Protein AF-A0A9E4LLK9-F1 (afdb_monomer_lite)

pLDDT: mean 96.06, std 2.8, range [82.94, 98.75]

Sequence (216 aa):
LVDSHYYAPGWRADLNTMNQILADGVTQVYSSLLYEGPTIFSVFNGVYLNAHDYDTNPETKTRIDAHLEAEQQDAAWPHTLPDRKGGEWAGSCEVFGADQQHRGSVDVRIRHDPIDLVRATQQWELSGAIDRSFNYVRTRSNGNRHTYDGPDLWGNAIAYGRALYTTQHHAREAFKVKGREFIIDRDYTLAAVWKLYTGDGMTDVVFGALTWSPDT

Foldseek 3Di:
DDFDFDQDPVVRWTKTWDWDQAPVNFKIWIKIFTDDVPDTDDMDTDIGTDDDQCVPDPVNVVVRVVVVVQCVVQQQAWQADDQPFWWKWWDKWWKAWPVRHTQGIWTWIWTWAHPGNFKIKIWIATDDSDGDIFIFIWGDPPNFKIFTHDDFWGFIWGIDRQKIWDWIQGPPFQKIKTWIWGQHDPQRWIWIWIFIDHNNDGTMIITHIIGIDTDD

Structure (mmCIF, N/CA/C/O backbone):
data_AF-A0A9E4LLK9-F1
#
_entry.id   AF-A0A9E4LLK9-F1
#
loop_
_atom_site.group_PDB
_atom_site.id
_atom_site.type_symbol
_atom_site.label_atom_id
_atom_site.label_alt_id
_atom_site.label_comp_id
_atom_site.label_asym_id
_atom_site.label_entity_id
_atom_site.label_seq_id
_atom_site.pdbx_PDB_ins_code
_atom_site.Cartn_x
_atom_site.Cartn_y
_atom_site.Cartn_z
_atom_site.occupancy
_atom_site.B_iso_or_equiv
_atom_site.auth_seq_id
_atom_site.auth_comp_id
_atom_site.auth_asym_id
_atom_site.auth_atom_id
_atom_site.pdbx_PDB_model_num
ATOM 1 N N . LEU A 1 1 ? -11.094 -7.833 -1.327 1.00 93.25 1 LEU A N 1
ATOM 2 C CA . LEU A 1 1 ? -10.746 -6.518 -1.912 1.00 93.25 1 LEU A CA 1
ATOM 3 C C . LEU A 1 1 ? -11.787 -6.155 -2.962 1.00 93.25 1 LEU A C 1
ATOM 5 O O . LEU A 1 1 ? -12.153 -7.018 -3.747 1.00 93.25 1 LEU A O 1
ATOM 9 N N . VAL A 1 2 ? -12.242 -4.906 -2.984 1.00 94.88 2 VAL A N 1
ATOM 10 C CA . VAL A 1 2 ? -13.017 -4.320 -4.084 1.00 94.88 2 VAL A CA 1
ATOM 11 C C . VAL A 1 2 ? -12.224 -3.134 -4.614 1.00 94.88 2 VAL A C 1
ATOM 13 O O . VAL A 1 2 ? -11.829 -2.274 -3.835 1.00 94.88 2 VAL A O 1
ATOM 16 N N . ASP A 1 3 ? -11.980 -3.097 -5.917 1.00 94.69 3 ASP A N 1
ATOM 17 C CA . ASP A 1 3 ? -11.281 -2.010 -6.601 1.00 94.69 3 ASP A CA 1
ATOM 18 C C . ASP A 1 3 ? -12.086 -1.635 -7.847 1.00 94.69 3 ASP A C 1
ATOM 20 O O . ASP A 1 3 ? -12.101 -2.358 -8.846 1.00 94.69 3 ASP A O 1
ATOM 24 N N . SER A 1 4 ? -12.842 -0.548 -7.728 1.00 93.75 4 SER A N 1
ATOM 25 C CA . SER A 1 4 ? -13.898 -0.175 -8.660 1.00 93.75 4 SER A CA 1
ATOM 26 C C . SER A 1 4 ? -13.557 1.122 -9.372 1.00 93.75 4 SER A C 1
ATOM 28 O O . SER A 1 4 ? -13.410 2.170 -8.743 1.00 93.75 4 SER A O 1
ATOM 30 N N . HIS A 1 5 ? -13.547 1.058 -10.700 1.00 93.81 5 HIS A N 1
ATOM 31 C CA . HIS A 1 5 ? -13.420 2.212 -11.581 1.00 93.81 5 HIS A CA 1
ATOM 32 C C . HIS A 1 5 ? -14.778 2.515 -12.218 1.00 93.81 5 HIS A C 1
ATOM 34 O O . HIS A 1 5 ? -15.284 1.707 -12.998 1.00 93.81 5 HIS A O 1
ATOM 40 N N . TYR A 1 6 ? -15.397 3.641 -11.867 1.00 94.69 6 TYR A N 1
ATOM 41 C CA . TYR A 1 6 ? -16.740 3.981 -12.341 1.00 94.69 6 TYR A CA 1
ATOM 42 C C . TYR A 1 6 ? -16.992 5.488 -12.329 1.00 94.69 6 TYR A C 1
ATOM 44 O O . TYR A 1 6 ? -16.416 6.223 -11.533 1.00 94.69 6 TYR A O 1
ATOM 52 N N . TYR A 1 7 ? -17.908 5.941 -13.180 1.00 95.25 7 TYR A N 1
ATOM 53 C CA . TYR A 1 7 ? -18.425 7.303 -13.119 1.00 95.25 7 TYR A CA 1
ATOM 54 C C . TYR A 1 7 ? -19.463 7.415 -11.999 1.00 95.25 7 TYR A C 1
ATOM 56 O O . TYR A 1 7 ? -20.430 6.650 -11.981 1.00 95.25 7 TYR A O 1
ATOM 64 N N . ALA A 1 8 ? -19.297 8.369 -11.081 1.00 91.50 8 ALA A N 1
ATOM 65 C CA . ALA A 1 8 ? -20.264 8.624 -10.015 1.00 91.50 8 ALA A CA 1
ATOM 66 C C . ALA A 1 8 ? -21.157 9.827 -10.367 1.00 91.50 8 ALA A C 1
ATOM 68 O O . ALA A 1 8 ? -20.699 10.969 -10.266 1.00 91.50 8 ALA A O 1
ATOM 69 N N . PRO A 1 9 ? -22.451 9.631 -10.698 1.00 91.88 9 PRO A N 1
ATOM 70 C CA . PRO A 1 9 ? -23.319 10.723 -11.147 1.00 91.88 9 PRO A CA 1
ATOM 71 C C . PRO A 1 9 ? -23.514 11.832 -10.107 1.00 91.88 9 PRO A C 1
ATOM 73 O O . PRO A 1 9 ? -23.605 13.000 -10.470 1.00 91.88 9 PRO A O 1
ATOM 76 N N . GLY A 1 10 ? -23.537 11.483 -8.816 1.00 90.50 10 GLY A N 1
ATOM 77 C CA . GLY A 1 10 ? -23.686 12.460 -7.731 1.00 90.50 10 GLY A CA 1
ATOM 78 C C . GLY A 1 10 ? -22.496 13.416 -7.602 1.00 90.50 10 GLY A C 1
ATOM 79 O O . GLY A 1 10 ? -22.680 14.583 -7.268 1.00 90.50 10 GLY A O 1
ATOM 80 N N . TRP A 1 11 ? -21.291 12.941 -7.926 1.00 89.19 11 TRP A N 1
ATOM 81 C CA . TRP A 1 11 ? -20.057 13.735 -7.902 1.00 89.19 11 TRP A CA 1
ATOM 82 C C . TRP A 1 11 ? -19.686 14.295 -9.276 1.00 89.19 11 TRP A C 1
ATOM 84 O O . TRP A 1 11 ? -18.875 15.211 -9.361 1.00 89.19 11 TRP A O 1
ATOM 94 N N . ARG A 1 12 ? -20.301 13.764 -10.342 1.00 92.75 12 ARG A N 1
ATOM 95 C CA . ARG A 1 12 ? -20.001 14.056 -11.750 1.00 92.75 12 ARG A CA 1
ATOM 96 C C . ARG A 1 12 ? -18.519 13.873 -12.090 1.00 92.75 12 ARG A C 1
ATOM 98 O O . ARG A 1 12 ? -17.952 14.672 -12.825 1.00 92.75 12 ARG A O 1
ATOM 105 N N . ALA A 1 13 ? -17.918 12.815 -11.556 1.00 95.19 13 ALA A N 1
ATOM 106 C CA . ALA A 1 13 ? -16.493 12.531 -11.658 1.00 95.19 13 ALA A CA 1
ATOM 107 C C . ALA A 1 13 ? -16.240 11.045 -11.921 1.00 95.19 13 ALA A C 1
ATOM 109 O O . ALA A 1 13 ? -17.066 10.200 -11.559 1.00 95.19 13 ALA A O 1
ATOM 110 N N . ASP A 1 14 ? -15.079 10.740 -12.496 1.00 96.38 14 ASP A N 1
ATOM 111 C CA . ASP A 1 14 ? -14.561 9.376 -12.548 1.00 96.38 14 ASP A CA 1
ATOM 112 C C . ASP A 1 14 ? -13.954 9.023 -11.192 1.00 96.38 14 ASP A C 1
ATOM 114 O O . ASP A 1 14 ? -13.141 9.770 -10.647 1.00 96.38 14 ASP A O 1
ATOM 118 N N . LEU A 1 15 ? -14.366 7.895 -10.624 1.00 95.25 15 LEU A N 1
ATOM 119 C CA . LEU A 1 15 ? -13.887 7.413 -9.339 1.00 95.25 15 LEU A CA 1
ATOM 120 C C . LEU A 1 15 ? -13.038 6.168 -9.527 1.00 95.25 15 LEU A C 1
ATOM 122 O O . LEU A 1 15 ? -13.395 5.251 -10.266 1.00 95.25 15 LEU A O 1
ATOM 126 N N . ASN A 1 16 ? -11.949 6.123 -8.773 1.00 95.88 16 ASN A N 1
ATOM 127 C CA . ASN A 1 16 ? -11.300 4.884 -8.385 1.00 95.88 16 ASN A CA 1
ATOM 128 C C . ASN A 1 16 ? -11.549 4.679 -6.888 1.00 95.88 16 ASN A C 1
ATOM 130 O O . ASN A 1 16 ? -10.948 5.376 -6.068 1.00 95.88 16 ASN A O 1
ATOM 134 N N . THR A 1 17 ? -12.454 3.764 -6.543 1.00 95.88 17 THR A N 1
ATOM 135 C CA . THR A 1 17 ? -12.779 3.419 -5.158 1.00 95.88 17 THR A CA 1
ATOM 136 C C . THR A 1 17 ? -12.205 2.057 -4.803 1.00 95.88 17 THR A C 1
ATOM 138 O O . THR A 1 17 ? -12.586 1.044 -5.385 1.00 95.88 17 THR A O 1
ATOM 141 N N . MET A 1 18 ? -11.354 2.026 -3.783 1.00 97.00 18 MET A N 1
ATOM 142 C CA . MET A 1 18 ? -10.729 0.819 -3.268 1.00 97.00 18 MET A CA 1
ATOM 143 C C . MET A 1 18 ? -11.180 0.553 -1.834 1.00 97.00 18 MET A C 1
ATOM 145 O O . MET A 1 18 ? -10.953 1.367 -0.938 1.00 97.00 18 MET A O 1
ATOM 149 N N . ASN A 1 19 ? -11.786 -0.608 -1.610 1.00 96.62 19 ASN A N 1
ATOM 150 C CA . ASN A 1 19 ? -12.220 -1.087 -0.308 1.00 96.62 19 ASN A CA 1
ATOM 151 C C . ASN A 1 19 ? -11.537 -2.424 0.022 1.00 96.62 19 ASN A C 1
ATOM 153 O O . ASN A 1 19 ? -11.747 -3.441 -0.646 1.00 96.62 19 ASN A O 1
ATOM 157 N N . GLN A 1 20 ? -10.709 -2.424 1.061 1.00 97.06 20 GLN A N 1
ATOM 158 C CA . GLN A 1 20 ? -9.964 -3.589 1.518 1.00 97.06 20 GLN A CA 1
ATOM 159 C C . GLN A 1 20 ? -10.399 -3.956 2.936 1.00 97.06 20 GLN A C 1
ATOM 161 O O . GLN A 1 20 ? -10.065 -3.247 3.878 1.00 97.06 20 GLN A O 1
ATOM 166 N N . ILE A 1 21 ? -11.107 -5.074 3.086 1.00 95.94 21 ILE A N 1
ATOM 167 C CA . ILE A 1 21 ? -11.343 -5.701 4.391 1.00 95.94 21 ILE A CA 1
ATOM 168 C C . ILE A 1 21 ? -10.100 -6.531 4.725 1.00 95.94 21 ILE A C 1
ATOM 170 O O . ILE A 1 21 ? -9.642 -7.301 3.876 1.00 95.94 21 ILE A O 1
ATOM 174 N N . LEU A 1 22 ? -9.527 -6.321 5.909 1.00 95.31 22 LEU A N 1
ATOM 175 C CA . LEU A 1 22 ? -8.348 -7.047 6.377 1.00 95.31 22 LEU A CA 1
ATOM 176 C C . LEU A 1 22 ? -8.728 -8.448 6.878 1.00 95.31 22 LEU A C 1
ATOM 178 O O . LEU A 1 22 ? -9.902 -8.787 7.015 1.00 95.31 22 LEU A O 1
ATOM 182 N N . ALA A 1 23 ? -7.720 -9.285 7.132 1.00 92.69 23 ALA A N 1
ATOM 183 C CA . ALA A 1 23 ? -7.918 -10.683 7.520 1.00 92.69 23 ALA A CA 1
ATOM 184 C C . ALA A 1 23 ? -8.652 -10.859 8.865 1.00 92.69 23 ALA A C 1
ATOM 186 O O . ALA A 1 23 ? -9.222 -11.918 9.112 1.00 92.69 23 ALA A O 1
ATOM 187 N N . ASP A 1 24 ? -8.680 -9.824 9.710 1.00 91.94 24 ASP A N 1
ATOM 188 C CA . ASP A 1 24 ? -9.469 -9.806 10.946 1.00 91.94 24 ASP A CA 1
ATOM 189 C C . ASP A 1 24 ? -10.992 -9.781 10.695 1.00 91.94 24 ASP A C 1
ATOM 191 O O . ASP A 1 24 ? -11.771 -9.980 11.624 1.00 91.94 24 ASP A O 1
ATOM 195 N N . GLY A 1 25 ? -11.425 -9.537 9.451 1.00 91.50 25 GLY A N 1
ATOM 196 C CA . GLY A 1 25 ? -12.828 -9.448 9.051 1.00 91.50 25 GLY A CA 1
ATOM 197 C C . GLY A 1 25 ? -13.563 -8.211 9.577 1.00 91.50 25 GLY A C 1
ATOM 198 O O . GLY A 1 25 ? -14.761 -8.069 9.330 1.00 91.50 25 GLY A O 1
ATOM 199 N N . VAL A 1 26 ? -12.868 -7.316 10.283 1.00 93.12 26 VAL A N 1
ATOM 200 C CA . VAL A 1 26 ? -13.449 -6.157 10.976 1.00 93.12 26 VAL A CA 1
ATOM 201 C C . VAL A 1 26 ? -12.872 -4.863 10.422 1.00 93.12 26 VAL A C 1
ATOM 203 O O . VAL A 1 26 ? -13.626 -3.937 10.124 1.00 93.12 26 VAL A O 1
ATOM 206 N N . THR A 1 27 ? -11.556 -4.783 10.255 1.00 95.75 27 THR A N 1
ATOM 207 C CA . THR A 1 27 ? -10.890 -3.565 9.805 1.00 95.75 27 THR A CA 1
ATOM 208 C C . THR A 1 27 ? -11.038 -3.404 8.300 1.00 95.75 27 THR A C 1
ATOM 210 O O . THR A 1 27 ? -10.758 -4.309 7.513 1.00 95.75 27 THR A O 1
ATOM 213 N N . GLN A 1 28 ? -11.458 -2.215 7.882 1.00 96.56 28 GLN A N 1
ATOM 214 C CA . GLN A 1 28 ? -11.691 -1.861 6.494 1.00 96.56 28 GLN A CA 1
ATOM 215 C C . GLN A 1 28 ? -10.885 -0.616 6.111 1.00 96.56 28 GLN A C 1
ATOM 217 O O . GLN A 1 28 ? -11.094 0.469 6.647 1.00 96.56 28 GLN A O 1
ATOM 222 N N . VAL A 1 29 ? -10.018 -0.746 5.109 1.00 97.44 29 VAL A N 1
ATOM 223 C CA . VAL A 1 29 ? -9.220 0.354 4.557 1.00 97.44 29 VAL A CA 1
ATOM 224 C C . VAL A 1 29 ? -9.825 0.827 3.244 1.00 97.44 29 VAL A C 1
ATOM 226 O O . VAL A 1 29 ? -9.786 0.137 2.216 1.00 97.44 29 VAL A O 1
ATOM 229 N N . TYR A 1 30 ? -10.357 2.041 3.272 1.00 97.06 30 TYR A N 1
ATOM 230 C CA . TYR A 1 30 ? -11.085 2.643 2.169 1.00 97.06 30 TYR A CA 1
ATOM 231 C C . TYR A 1 30 ? -10.309 3.797 1.549 1.00 97.06 30 TYR A C 1
ATOM 233 O O . TYR A 1 30 ? -9.714 4.628 2.241 1.00 97.06 30 TYR A O 1
ATOM 241 N N . SER A 1 31 ? -10.392 3.880 0.227 1.00 97.12 31 SER A N 1
ATOM 242 C CA . SER A 1 31 ? -9.945 5.030 -0.531 1.00 97.12 31 SER A CA 1
ATOM 243 C C . SER A 1 31 ? -10.861 5.323 -1.705 1.00 97.12 31 SER A C 1
ATOM 245 O O . SER A 1 31 ? -11.376 4.403 -2.330 1.00 97.12 31 SER A O 1
ATOM 247 N N . SER A 1 32 ? -11.004 6.593 -2.061 1.00 96.31 32 SER A N 1
ATOM 248 C CA . SER A 1 32 ? -11.657 7.017 -3.293 1.00 96.31 32 SER A CA 1
ATOM 249 C C . SER A 1 32 ? -10.929 8.212 -3.889 1.00 96.31 32 SER A C 1
ATOM 251 O O . SER A 1 32 ? -10.790 9.239 -3.228 1.00 96.31 32 SER A O 1
ATOM 253 N N . LEU A 1 33 ? -10.450 8.071 -5.121 1.00 97.19 33 LEU A N 1
ATOM 254 C CA . LEU A 1 33 ? -9.790 9.124 -5.889 1.00 97.19 33 LEU A CA 1
ATOM 255 C C . LEU A 1 33 ? -10.766 9.596 -6.954 1.00 97.19 33 LEU A C 1
ATOM 257 O O . LEU A 1 33 ? -11.284 8.776 -7.712 1.00 97.19 33 LEU A O 1
ATOM 261 N N . LEU A 1 34 ? -11.009 10.901 -6.992 1.00 97.38 34 LEU A N 1
ATOM 262 C CA . LEU A 1 34 ? -11.947 11.529 -7.910 1.00 97.38 34 LEU A CA 1
ATOM 263 C C . LEU A 1 34 ? -11.170 12.288 -8.979 1.00 97.38 34 LEU A C 1
ATOM 265 O O . LEU A 1 34 ? -10.336 13.146 -8.667 1.00 97.38 34 LEU A O 1
ATOM 269 N N . TYR A 1 35 ? -11.479 11.974 -10.230 1.00 96.81 35 TYR A N 1
ATOM 270 C CA . TYR A 1 35 ? -10.810 12.488 -11.410 1.00 96.81 35 TYR A CA 1
ATOM 271 C C . TYR A 1 35 ? -11.760 13.314 -12.277 1.00 96.81 35 TYR A C 1
ATOM 273 O O . TYR A 1 35 ? -12.934 12.980 -12.452 1.00 96.81 35 TYR A O 1
ATOM 281 N N . GLU A 1 36 ? -11.205 14.371 -12.862 1.00 93.31 36 GLU A N 1
ATOM 282 C CA . GLU A 1 36 ? -11.761 15.088 -14.004 1.00 93.31 36 GLU A CA 1
ATOM 283 C C . GLU A 1 36 ? -10.739 14.988 -15.147 1.00 93.31 36 GLU A C 1
ATOM 285 O O . GLU A 1 36 ? -9.683 15.631 -15.139 1.00 93.31 36 GLU A O 1
ATOM 290 N N . GLY A 1 37 ? -11.001 14.083 -16.097 1.00 89.94 37 GLY A N 1
ATOM 291 C CA . GLY A 1 37 ? -9.999 13.672 -17.080 1.00 89.94 37 GLY A CA 1
ATOM 292 C C . GLY A 1 37 ? -8.771 13.043 -16.395 1.00 89.94 37 GLY A C 1
ATOM 293 O O . GLY A 1 37 ? -8.931 12.162 -15.554 1.00 89.94 37 GLY A O 1
ATOM 294 N N . PRO A 1 38 ? -7.532 13.458 -16.719 1.00 91.50 38 PRO A N 1
ATOM 295 C CA . PRO A 1 38 ? -6.326 12.914 -16.086 1.00 91.50 38 PRO A CA 1
ATOM 296 C C . PRO A 1 38 ? -6.025 13.516 -14.700 1.00 91.50 38 PRO A C 1
ATOM 298 O O . PRO A 1 38 ? -5.074 13.088 -14.044 1.00 91.50 38 PRO A O 1
ATOM 301 N N . THR A 1 39 ? -6.780 14.526 -14.262 1.00 94.31 39 THR A N 1
ATOM 302 C CA . THR A 1 39 ? -6.482 15.291 -13.048 1.00 94.31 39 THR A CA 1
ATOM 303 C C . THR A 1 39 ? -7.272 14.754 -11.865 1.00 94.31 39 THR A C 1
ATOM 305 O O . THR A 1 39 ? -8.498 14.746 -11.889 1.00 94.31 39 THR A O 1
ATOM 308 N N . ILE A 1 40 ? -6.573 14.377 -10.794 1.00 95.31 40 ILE A N 1
ATOM 309 C CA . ILE A 1 40 ? -7.198 14.133 -9.488 1.00 95.31 40 ILE A CA 1
ATOM 310 C C . ILE A 1 40 ? -7.571 15.483 -8.876 1.00 95.31 40 ILE A C 1
ATOM 312 O O . ILE A 1 40 ? -6.691 16.326 -8.697 1.00 95.31 40 ILE A O 1
ATOM 316 N N . PHE A 1 41 ? -8.837 15.672 -8.505 1.00 94.69 41 PHE A N 1
ATOM 317 C CA . PHE A 1 41 ? -9.286 16.894 -7.823 1.00 94.69 41 PHE A CA 1
ATOM 318 C C . PHE A 1 41 ? -9.708 16.665 -6.367 1.00 94.69 41 PHE A C 1
ATOM 320 O O . PHE A 1 41 ? -9.767 17.619 -5.592 1.00 94.69 41 PHE A O 1
ATOM 327 N N . SER A 1 42 ? -9.996 15.423 -5.966 1.00 95.56 42 SER A N 1
ATOM 328 C CA . SER A 1 42 ? -10.346 15.096 -4.582 1.00 95.56 42 SER A CA 1
ATOM 329 C C . SER A 1 42 ? -9.966 13.662 -4.228 1.00 95.56 42 SER A C 1
ATOM 331 O O . SER A 1 42 ? -9.932 12.786 -5.094 1.00 95.56 42 SER A O 1
ATOM 333 N N . VAL A 1 43 ? -9.666 13.427 -2.949 1.00 95.56 43 VAL A N 1
ATOM 334 C CA . VAL A 1 43 ? -9.330 12.107 -2.413 1.00 95.56 43 VAL A CA 1
ATOM 335 C C . VAL A 1 43 ? -9.972 11.930 -1.040 1.00 95.56 43 VAL A C 1
ATOM 337 O O . VAL A 1 43 ? -9.836 12.789 -0.172 1.00 95.56 43 VAL A O 1
ATOM 340 N N . PHE A 1 44 ? -10.617 10.785 -0.835 1.00 93.81 44 PHE A N 1
ATOM 341 C CA . PHE A 1 44 ? -11.134 10.334 0.455 1.00 93.81 44 PHE A CA 1
ATOM 342 C C . PHE A 1 44 ? -10.368 9.094 0.882 1.00 93.81 44 PHE A C 1
ATOM 344 O O . PHE A 1 44 ? -10.254 8.158 0.101 1.00 93.81 44 PHE A O 1
ATOM 351 N N . ASN A 1 45 ? -9.864 9.068 2.109 1.00 95.50 45 ASN A N 1
ATOM 352 C CA . ASN A 1 45 ? -9.146 7.932 2.676 1.00 95.50 45 ASN A CA 1
ATOM 353 C C . ASN A 1 45 ? -9.622 7.723 4.111 1.00 95.50 45 ASN A C 1
ATOM 355 O O . ASN A 1 45 ? -9.843 8.706 4.816 1.00 95.50 45 ASN A O 1
ATOM 359 N N . GLY A 1 46 ? -9.759 6.474 4.549 1.00 95.12 46 GLY A N 1
ATOM 360 C CA . GLY A 1 46 ? -10.176 6.193 5.919 1.00 95.12 46 GLY A CA 1
ATOM 361 C C . GLY A 1 46 ? -9.982 4.743 6.333 1.00 95.12 46 GLY A C 1
ATOM 362 O O . GLY A 1 46 ? -9.967 3.840 5.491 1.00 95.12 46 GLY A O 1
ATOM 363 N N . VAL A 1 47 ? -9.852 4.551 7.644 1.00 96.19 47 VAL A N 1
ATOM 364 C CA . VAL A 1 47 ? -9.854 3.247 8.306 1.00 96.19 47 VAL A CA 1
ATOM 365 C C . VAL A 1 47 ? -11.158 3.132 9.088 1.00 96.19 47 VAL A C 1
ATOM 367 O O . VAL A 1 47 ? -11.467 3.960 9.943 1.00 96.19 47 VAL A O 1
ATOM 370 N N . TYR A 1 48 ? -11.945 2.116 8.764 1.00 95.12 48 TYR A N 1
ATOM 371 C CA . TYR A 1 48 ? -13.264 1.873 9.335 1.00 95.12 48 TYR A CA 1
ATOM 372 C C . TYR A 1 48 ? -13.268 0.533 10.062 1.00 95.12 48 TYR A C 1
ATOM 374 O O . TYR A 1 48 ? -12.556 -0.388 9.667 1.00 95.12 48 TYR A O 1
ATOM 382 N N . LEU A 1 49 ? -14.113 0.409 11.082 1.00 95.25 49 LEU A N 1
ATOM 383 C CA . LEU A 1 49 ? -14.425 -0.872 11.707 1.00 95.25 49 LEU A CA 1
ATOM 384 C C . LEU A 1 49 ? -15.833 -1.287 11.287 1.00 95.25 49 LEU A C 1
ATOM 386 O O . LEU A 1 49 ? -16.791 -0.541 11.491 1.00 95.25 49 LEU A O 1
ATOM 390 N N . ASN A 1 50 ? -15.958 -2.465 10.686 1.00 91.56 50 ASN A N 1
ATOM 391 C CA . ASN A 1 50 ? -17.246 -3.028 10.321 1.00 91.56 50 ASN A CA 1
ATOM 392 C C . ASN A 1 50 ? -17.929 -3.620 11.561 1.00 91.56 50 ASN A C 1
ATOM 394 O O . ASN A 1 50 ? -17.382 -4.502 12.223 1.00 91.56 50 ASN A O 1
ATOM 398 N N . ALA A 1 51 ? -19.132 -3.141 11.868 1.00 91.75 51 ALA A N 1
ATOM 399 C CA . ALA A 1 51 ? -19.964 -3.664 12.940 1.00 91.75 51 ALA A CA 1
ATOM 400 C C . ALA A 1 51 ? -21.448 -3.461 12.631 1.00 91.75 51 ALA A C 1
ATOM 402 O O . ALA A 1 51 ? -21.840 -2.491 11.979 1.00 91.75 51 ALA A O 1
ATOM 403 N N . HIS A 1 52 ? -22.279 -4.366 13.145 1.00 93.75 52 HIS A N 1
ATOM 404 C CA . HIS A 1 52 ? -23.729 -4.363 12.922 1.00 93.75 52 HIS A CA 1
ATOM 405 C C . HIS A 1 52 ? -24.541 -4.321 14.227 1.00 93.75 52 HIS A C 1
ATOM 407 O O . HIS A 1 52 ? -25.766 -4.325 14.183 1.00 93.75 52 HIS A O 1
ATOM 413 N N . ASP A 1 53 ? -23.869 -4.272 15.379 1.00 95.50 53 ASP A N 1
ATOM 414 C CA . ASP A 1 53 ? -24.458 -4.365 16.718 1.00 95.50 53 ASP A CA 1
ATOM 415 C C . ASP A 1 53 ? -24.050 -3.204 17.648 1.00 95.50 53 ASP A C 1
ATOM 417 O O . ASP A 1 53 ? -24.218 -3.312 18.862 1.00 95.50 53 ASP A O 1
ATOM 421 N N . TYR A 1 54 ? -23.552 -2.085 17.099 1.00 94.69 54 TYR A N 1
ATOM 422 C CA . TYR A 1 54 ? -23.047 -0.923 17.858 1.00 94.69 54 TYR A CA 1
ATOM 423 C C . TYR A 1 54 ? -24.026 -0.413 18.929 1.00 94.69 54 TYR A C 1
ATOM 425 O O . TYR A 1 54 ? -23.627 -0.168 20.066 1.00 94.69 54 TYR A O 1
ATOM 433 N N . ASP A 1 55 ? -25.315 -0.297 18.601 1.00 96.50 55 ASP A N 1
ATOM 434 C CA . ASP A 1 55 ? -26.322 0.233 19.532 1.00 96.50 55 ASP A CA 1
ATOM 435 C C . ASP A 1 55 ? -26.733 -0.767 20.626 1.00 96.50 55 ASP A C 1
ATOM 437 O O . ASP A 1 55 ? -27.346 -0.382 21.622 1.00 96.50 55 ASP A O 1
ATOM 441 N N . THR A 1 56 ? -26.407 -2.051 20.456 1.00 97.31 56 THR A N 1
ATOM 442 C CA . THR A 1 56 ? -26.898 -3.150 21.305 1.00 97.31 56 THR A CA 1
ATOM 443 C C . THR A 1 56 ? -25.801 -3.903 22.054 1.00 97.31 56 THR A C 1
ATOM 445 O O . THR A 1 56 ? -26.104 -4.591 23.027 1.00 97.31 56 THR A O 1
ATOM 448 N N . ASN A 1 57 ? -24.541 -3.784 21.631 1.00 97.75 57 ASN A N 1
ATOM 449 C CA . ASN A 1 57 ? -23.398 -4.467 22.227 1.00 97.75 57 ASN A CA 1
ATOM 450 C C . ASN A 1 57 ? -22.425 -3.449 22.857 1.00 97.75 57 ASN A C 1
ATOM 452 O O . ASN A 1 57 ? -21.714 -2.750 22.127 1.00 97.75 57 ASN A O 1
ATOM 456 N N . PRO A 1 58 ? -22.349 -3.376 24.202 1.00 97.62 58 PRO A N 1
ATOM 457 C CA . PRO A 1 58 ? -21.457 -2.449 24.897 1.00 97.62 58 PRO A CA 1
ATOM 458 C C . PRO A 1 58 ? -19.976 -2.611 24.534 1.00 97.62 58 PRO A C 1
ATOM 460 O O . PRO A 1 58 ? -19.268 -1.613 24.456 1.00 97.62 58 PRO A O 1
ATOM 463 N N . GLU A 1 59 ? -19.507 -3.835 24.276 1.00 96.50 59 GLU A N 1
ATOM 464 C CA . GLU A 1 59 ? -18.109 -4.091 23.912 1.00 96.50 59 GLU A CA 1
ATOM 465 C C . GLU A 1 59 ? -17.791 -3.543 22.516 1.00 96.50 59 GLU A C 1
ATOM 467 O O . GLU A 1 59 ? -16.812 -2.813 22.343 1.00 96.50 59 GLU A O 1
ATOM 472 N N . THR A 1 60 ? -18.658 -3.818 21.531 1.00 96.00 60 THR A N 1
ATOM 473 C CA . THR A 1 60 ? -18.531 -3.236 20.186 1.00 96.00 60 THR A CA 1
ATOM 474 C C . THR A 1 60 ? -18.529 -1.716 20.256 1.00 96.00 60 THR A C 1
ATOM 476 O O . THR A 1 60 ? -17.690 -1.074 19.620 1.00 96.00 60 THR A O 1
ATOM 479 N N . LYS A 1 61 ? -19.445 -1.146 21.044 1.00 97.25 61 LYS A N 1
ATOM 480 C CA . LYS A 1 61 ? -19.550 0.297 21.229 1.00 97.25 61 LYS A CA 1
ATOM 481 C C . LYS A 1 61 ? -18.258 0.893 21.773 1.00 97.25 61 LYS A C 1
ATOM 483 O O . LYS A 1 61 ? -17.698 1.778 21.138 1.00 97.25 61 LYS A O 1
ATOM 488 N N . THR A 1 62 ? -17.742 0.363 22.883 1.00 97.62 62 THR A N 1
ATOM 489 C CA . THR A 1 62 ? -16.483 0.833 23.478 1.00 97.62 62 THR A CA 1
ATOM 490 C C . THR A 1 62 ? -15.319 0.744 22.494 1.00 97.62 62 THR A C 1
ATOM 492 O O . THR A 1 62 ? -14.543 1.690 22.386 1.00 97.62 62 THR A O 1
ATOM 495 N N . ARG A 1 63 ? -15.210 -0.355 21.738 1.00 95.38 63 ARG A N 1
ATOM 496 C CA . ARG A 1 63 ? -14.160 -0.523 20.723 1.00 95.38 63 ARG A CA 1
ATOM 497 C C . ARG A 1 63 ? -14.260 0.515 19.601 1.00 95.38 63 ARG A C 1
ATOM 499 O O . ARG A 1 63 ? -13.239 1.066 19.199 1.00 95.38 63 ARG A O 1
ATOM 506 N N . ILE A 1 64 ? -15.463 0.781 19.092 1.00 96.44 64 ILE A N 1
ATOM 507 C CA . ILE A 1 64 ? -15.680 1.767 18.022 1.00 96.44 64 ILE A CA 1
ATOM 508 C C . ILE A 1 64 ? -15.444 3.190 18.524 1.00 96.44 64 ILE A C 1
ATOM 510 O O . ILE A 1 64 ? -14.783 3.964 17.838 1.00 96.44 64 ILE A O 1
ATOM 514 N N . ASP A 1 65 ? -15.930 3.529 19.716 1.00 97.25 65 ASP A N 1
ATOM 515 C CA . ASP A 1 65 ? -15.730 4.858 20.296 1.00 97.25 65 ASP A CA 1
ATOM 516 C C . ASP A 1 65 ? -14.229 5.139 20.509 1.00 97.25 65 ASP A C 1
ATOM 518 O O . ASP A 1 65 ? -13.746 6.212 20.145 1.00 97.25 65 ASP A O 1
ATOM 522 N N . ALA A 1 66 ? -13.467 4.146 20.986 1.00 95.81 66 ALA A N 1
ATOM 523 C CA . ALA A 1 66 ? -12.012 4.242 21.112 1.00 95.81 66 ALA A CA 1
ATOM 524 C C . ALA A 1 66 ? -11.306 4.398 19.752 1.00 95.81 66 ALA A C 1
ATOM 526 O O . ALA A 1 66 ? -10.381 5.200 19.625 1.00 95.81 66 ALA A O 1
ATOM 527 N N . HIS A 1 67 ? -11.755 3.673 18.719 1.00 95.12 67 HIS A N 1
ATOM 528 C CA . HIS A 1 67 ? -11.243 3.830 17.350 1.00 95.12 67 HIS A CA 1
ATOM 529 C C . HIS A 1 67 ? -11.479 5.242 16.811 1.00 95.12 67 HIS A C 1
ATOM 531 O O . HIS A 1 67 ? -10.573 5.846 16.247 1.00 95.12 67 HIS A O 1
ATOM 537 N N . LEU A 1 68 ? -12.677 5.799 17.017 1.00 95.38 68 LEU A N 1
ATOM 538 C CA . LEU A 1 68 ? -13.002 7.163 16.593 1.00 95.38 68 LEU A CA 1
ATOM 539 C C . LEU A 1 68 ? -12.124 8.207 17.295 1.00 95.38 68 LEU A C 1
ATOM 541 O O . LEU A 1 68 ? -11.701 9.169 16.656 1.00 95.38 68 LEU A O 1
ATOM 545 N N . GLU A 1 69 ? -11.841 8.026 18.586 1.00 95.06 69 GLU A N 1
ATOM 546 C CA . GLU A 1 69 ? -10.941 8.907 19.337 1.00 95.06 69 GLU A CA 1
ATOM 547 C C . GLU A 1 69 ? -9.492 8.813 18.833 1.00 95.06 69 GLU A C 1
ATOM 549 O O . GLU A 1 69 ? -8.844 9.843 18.629 1.00 95.06 69 GLU A O 1
ATOM 554 N N . ALA A 1 70 ? -8.997 7.601 18.567 1.00 92.75 70 ALA A N 1
ATOM 555 C CA . ALA A 1 70 ? -7.663 7.394 18.005 1.00 92.75 70 ALA A CA 1
ATOM 556 C C . ALA A 1 70 ? -7.533 8.018 16.604 1.00 92.75 70 ALA A C 1
ATOM 558 O O . ALA A 1 70 ? -6.598 8.775 16.335 1.00 92.75 70 ALA A O 1
ATOM 559 N N . GLU A 1 71 ? -8.516 7.793 15.729 1.00 94.25 71 GLU A N 1
ATOM 560 C CA . GLU A 1 71 ? -8.510 8.310 14.359 1.00 94.25 71 GLU A CA 1
ATOM 561 C C . GLU A 1 71 ? -8.563 9.841 14.291 1.00 94.25 71 GLU A C 1
ATOM 563 O O . GLU A 1 71 ? -7.985 10.422 13.373 1.00 94.25 71 GLU A O 1
ATOM 568 N N . GLN A 1 72 ? -9.167 10.529 15.270 1.00 91.75 72 GLN A N 1
ATOM 569 C CA . GLN A 1 72 ? -9.093 11.997 15.347 1.00 91.75 72 GLN A CA 1
ATOM 570 C C . GLN A 1 72 ? -7.650 12.510 15.463 1.00 91.75 72 GLN A C 1
ATOM 572 O O . GLN A 1 72 ? -7.356 13.621 15.020 1.00 91.75 72 GLN A O 1
ATOM 577 N N . GLN A 1 73 ? -6.751 11.710 16.038 1.00 89.12 73 GLN A N 1
ATOM 578 C CA . GLN A 1 73 ? -5.333 12.037 16.156 1.00 89.12 73 GLN A CA 1
ATOM 579 C C . GLN A 1 73 ? -4.542 11.505 14.957 1.00 89.12 73 GLN A C 1
ATOM 581 O O . GLN A 1 73 ? -3.722 12.219 14.378 1.00 89.12 73 GLN A O 1
ATOM 586 N N . ASP A 1 74 ? -4.805 10.260 14.564 1.00 89.94 74 ASP A N 1
ATOM 587 C CA . ASP A 1 74 ? -3.982 9.537 13.596 1.00 89.94 74 ASP A CA 1
ATOM 588 C C . ASP A 1 74 ? -4.296 9.902 12.142 1.00 89.94 74 ASP A C 1
ATOM 590 O O . ASP A 1 74 ? -3.410 9.841 11.286 1.00 89.94 74 ASP A O 1
ATOM 594 N N . ALA A 1 75 ? -5.509 10.376 11.841 1.00 86.31 75 ALA A N 1
ATOM 595 C CA . ALA A 1 75 ? -5.887 10.782 10.487 1.00 86.31 75 ALA A CA 1
ATOM 596 C C . ALA A 1 75 ? -5.058 11.962 9.948 1.00 86.31 75 ALA A C 1
ATOM 598 O O . ALA A 1 75 ? -4.910 12.103 8.732 1.00 86.31 75 ALA A O 1
ATOM 599 N N . ALA A 1 76 ? -4.496 12.797 10.831 1.00 86.06 76 ALA A N 1
ATOM 600 C CA . ALA A 1 76 ? -3.625 13.907 10.449 1.00 86.06 76 ALA A CA 1
ATOM 601 C C . ALA A 1 76 ? -2.206 13.456 10.062 1.00 86.06 76 ALA A C 1
ATOM 603 O O . ALA A 1 76 ? -1.447 14.232 9.473 1.00 86.06 76 ALA A O 1
ATOM 604 N N . TRP A 1 77 ? -1.823 12.223 10.398 1.00 89.75 77 TRP A N 1
ATOM 605 C CA . TRP A 1 77 ? -0.473 11.739 10.166 1.00 89.75 77 TRP A CA 1
ATOM 606 C C . TRP A 1 77 ? -0.270 11.396 8.679 1.00 89.75 77 TRP A C 1
ATOM 608 O O . TRP A 1 77 ? -1.060 10.649 8.102 1.00 89.75 77 TRP A O 1
ATOM 618 N N . PRO A 1 78 ? 0.748 11.946 7.994 1.00 91.62 78 PRO A N 1
ATOM 619 C CA . PRO A 1 78 ? 1.010 11.592 6.605 1.00 91.62 78 PRO A CA 1
ATOM 620 C C . PRO A 1 78 ? 1.672 10.219 6.497 1.00 91.62 78 PRO A C 1
ATOM 622 O O . PRO A 1 78 ? 2.315 9.752 7.434 1.00 91.62 78 PRO A O 1
ATOM 625 N N . HIS A 1 79 ? 1.620 9.629 5.302 1.00 95.25 79 HIS A N 1
ATOM 626 C CA . HIS A 1 79 ? 2.360 8.418 4.965 1.00 95.25 79 HIS A CA 1
ATOM 627 C C . HIS A 1 79 ? 3.877 8.656 5.084 1.00 95.25 79 HIS A C 1
ATOM 629 O O . HIS A 1 79 ? 4.552 9.108 4.156 1.00 95.25 79 HIS A O 1
ATOM 635 N N . THR A 1 80 ? 4.413 8.371 6.262 1.00 93.62 80 THR A N 1
ATOM 636 C CA . THR A 1 80 ? 5.818 8.543 6.623 1.00 93.62 80 THR A CA 1
ATOM 637 C C . THR A 1 80 ? 6.298 7.210 7.144 1.00 93.62 80 THR A C 1
ATOM 639 O O . THR A 1 80 ? 5.638 6.640 7.997 1.00 93.62 80 THR A O 1
ATOM 642 N N . LEU A 1 81 ? 7.410 6.709 6.616 1.00 95.25 81 LEU A N 1
ATOM 643 C CA . LEU A 1 81 ? 8.046 5.501 7.136 1.00 95.25 81 LEU A CA 1
ATOM 644 C C . LEU A 1 81 ? 8.974 5.860 8.311 1.00 95.25 81 LEU A C 1
ATOM 646 O O . LEU A 1 81 ? 9.359 7.031 8.415 1.00 95.25 81 LEU A O 1
ATOM 650 N N . PRO A 1 82 ? 9.358 4.895 9.164 1.00 95.19 82 PRO A N 1
ATOM 651 C CA . PRO A 1 82 ? 10.375 5.107 10.190 1.00 95.19 82 PRO A CA 1
ATOM 652 C C . PRO A 1 82 ? 11.651 5.734 9.604 1.00 95.19 82 PRO A C 1
ATOM 654 O O . PRO A 1 82 ? 12.196 5.257 8.622 1.00 95.19 82 PRO A O 1
ATOM 657 N N . ASP A 1 83 ? 12.147 6.824 10.186 1.00 93.75 83 ASP A N 1
ATOM 658 C CA . ASP A 1 83 ? 13.268 7.602 9.625 1.00 93.75 83 ASP A CA 1
ATOM 659 C C . AS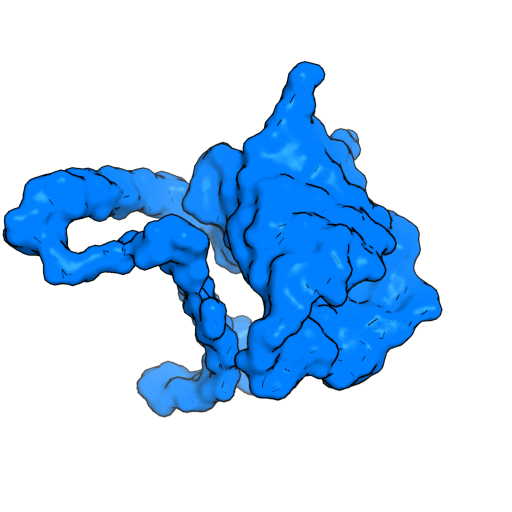P A 1 83 ? 14.584 7.439 10.404 1.00 93.75 83 ASP A C 1
ATOM 661 O O . ASP A 1 83 ? 15.621 7.982 10.025 1.00 93.75 83 ASP A O 1
ATOM 665 N N . ARG A 1 84 ? 14.544 6.702 11.518 1.00 93.75 84 ARG A N 1
ATOM 666 C CA . ARG A 1 84 ? 15.680 6.507 12.440 1.00 93.75 84 ARG A CA 1
ATOM 667 C C . ARG A 1 84 ? 15.928 5.059 12.827 1.00 93.75 84 ARG A C 1
ATOM 669 O O . ARG A 1 84 ? 16.937 4.779 13.467 1.00 93.75 84 ARG A O 1
ATOM 676 N N . LYS A 1 85 ? 14.994 4.160 12.517 1.00 95.62 85 LYS A N 1
ATOM 677 C CA . LYS A 1 85 ? 15.065 2.761 12.925 1.00 95.62 85 LYS A CA 1
ATOM 678 C C . LYS A 1 85 ? 14.753 1.862 11.739 1.00 95.62 85 LYS A C 1
ATOM 680 O O . LYS A 1 85 ? 13.688 1.995 11.142 1.00 95.62 85 LYS A O 1
ATOM 685 N N . GLY A 1 86 ? 15.696 0.979 11.421 1.00 98.25 86 GLY A N 1
ATOM 686 C CA . GLY A 1 86 ? 15.484 -0.106 10.475 1.00 98.25 86 GLY A CA 1
ATOM 687 C C . GLY A 1 86 ? 14.527 -1.159 11.027 1.00 98.25 86 GLY A C 1
ATOM 688 O O . GLY A 1 86 ? 14.183 -1.166 12.215 1.00 98.25 86 GLY A O 1
ATOM 689 N N . GLY A 1 87 ? 14.066 -2.032 10.146 1.00 98.44 87 GLY A N 1
ATOM 690 C CA . GLY A 1 87 ? 13.143 -3.108 10.480 1.00 98.44 87 GLY A CA 1
ATOM 691 C C . GLY A 1 87 ? 12.584 -3.775 9.234 1.00 98.44 87 GLY A C 1
ATOM 692 O O . GLY A 1 87 ? 13.123 -3.632 8.134 1.00 98.44 87 GLY A O 1
ATOM 693 N N . GLU A 1 88 ? 11.517 -4.534 9.406 1.00 98.56 88 GLU A N 1
ATOM 694 C CA . GLU A 1 88 ? 10.876 -5.286 8.336 1.00 98.56 88 GLU A CA 1
ATOM 695 C C . GLU A 1 88 ? 9.358 -5.171 8.441 1.00 98.56 88 GLU A C 1
ATOM 697 O O . GLU A 1 88 ? 8.795 -5.308 9.525 1.00 98.56 88 GLU A O 1
ATOM 702 N N . TRP A 1 89 ? 8.690 -4.954 7.309 1.00 98.75 89 TRP A N 1
ATOM 703 C CA . TRP A 1 89 ? 7.275 -5.289 7.181 1.00 98.75 89 TRP A CA 1
ATOM 704 C C . TRP A 1 89 ? 7.140 -6.713 6.666 1.00 98.75 89 TRP A C 1
ATOM 706 O O . TRP A 1 89 ? 7.694 -7.024 5.614 1.00 98.75 89 TRP A O 1
ATOM 716 N N . ALA A 1 90 ? 6.376 -7.550 7.364 1.00 98.62 90 ALA A N 1
ATOM 717 C CA . ALA A 1 90 ? 6.136 -8.928 6.954 1.00 98.62 90 ALA A CA 1
ATOM 718 C C . ALA A 1 90 ? 4.666 -9.332 7.104 1.00 98.62 90 ALA A C 1
ATOM 720 O O . ALA A 1 90 ? 3.971 -8.877 8.013 1.00 98.62 90 ALA A O 1
ATOM 721 N N . GLY A 1 91 ? 4.190 -10.205 6.219 1.00 98.25 91 GLY A N 1
ATOM 722 C CA . GLY A 1 91 ? 2.831 -10.743 6.258 1.00 98.25 91 GLY A CA 1
ATOM 723 C C . GLY A 1 91 ? 2.530 -11.637 5.059 1.00 98.25 91 GLY A C 1
ATOM 724 O O . GLY A 1 91 ? 3.331 -11.725 4.131 1.00 98.25 91 GLY A O 1
ATOM 725 N N . SER A 1 92 ? 1.373 -12.296 5.081 1.00 98.00 92 SER A N 1
ATOM 726 C CA . SER A 1 92 ? 0.886 -13.091 3.950 1.00 98.00 92 SER A CA 1
ATOM 727 C C . SER A 1 92 ? -0.215 -12.320 3.223 1.00 98.00 92 SER A C 1
ATOM 729 O O . SER A 1 92 ? -1.123 -11.769 3.853 1.00 98.00 92 SER A O 1
ATOM 731 N N . CYS A 1 93 ? -0.115 -12.255 1.901 1.00 98.31 93 CYS A N 1
ATOM 732 C CA . CYS A 1 93 ? -1.054 -11.562 1.029 1.00 98.31 93 CYS A CA 1
ATOM 733 C C . CYS A 1 93 ? -1.740 -12.556 0.094 1.00 98.31 93 CYS A C 1
ATOM 735 O O . CYS A 1 93 ? -1.115 -13.478 -0.425 1.00 98.31 93 CYS A O 1
ATOM 737 N N . GLU A 1 94 ? -3.015 -12.320 -0.179 1.00 98.25 94 GLU A N 1
ATOM 738 C CA . GLU A 1 94 ? -3.780 -13.091 -1.154 1.00 98.25 94 GLU A CA 1
ATOM 739 C C . GLU A 1 94 ? -3.416 -12.653 -2.575 1.00 98.25 94 GLU A C 1
ATOM 741 O O . GLU A 1 94 ? -3.188 -11.464 -2.831 1.00 98.25 94 GLU A O 1
ATOM 746 N N . VAL A 1 95 ? -3.415 -13.602 -3.510 1.00 98.50 95 VAL A N 1
ATOM 747 C CA . VAL A 1 95 ? -3.122 -13.377 -4.926 1.00 98.50 95 VAL A CA 1
ATOM 748 C C . VAL A 1 95 ? -4.340 -13.728 -5.765 1.00 98.50 95 VAL A C 1
ATOM 750 O O . VAL A 1 95 ? -4.870 -14.835 -5.705 1.00 98.50 95 VAL A O 1
ATOM 753 N N . PHE A 1 96 ? -4.772 -12.787 -6.594 1.00 98.44 96 PHE A N 1
ATOM 754 C CA . PHE A 1 96 ? -5.866 -12.966 -7.542 1.00 98.44 96 PHE A CA 1
ATOM 755 C C . PHE A 1 96 ? -5.399 -12.665 -8.957 1.00 98.44 96 PHE A C 1
ATOM 757 O O . PHE A 1 96 ? -4.608 -11.754 -9.173 1.00 98.44 96 PHE A O 1
ATOM 764 N N . GLY A 1 97 ? -5.908 -13.404 -9.935 1.00 97.81 97 GLY A N 1
ATOM 765 C CA . GLY A 1 97 ? -5.628 -13.149 -11.340 1.00 97.81 97 GLY A CA 1
ATOM 766 C C . GLY A 1 97 ? -6.409 -11.980 -11.934 1.00 97.81 97 GLY A C 1
ATOM 767 O O . GLY A 1 97 ? -7.348 -11.450 -11.343 1.00 97.81 97 GLY A O 1
ATOM 768 N N . ALA A 1 98 ? -6.068 -11.627 -13.175 1.00 95.88 98 ALA A N 1
ATOM 769 C CA . ALA A 1 98 ? -6.847 -10.705 -14.015 1.00 95.88 98 ALA A CA 1
ATOM 770 C C . ALA A 1 98 ? -8.301 -11.144 -14.247 1.00 95.88 98 ALA A C 1
ATOM 772 O O . ALA A 1 98 ? -9.181 -10.320 -14.480 1.00 95.88 98 ALA A O 1
ATOM 773 N N . ASP A 1 99 ? -8.542 -12.446 -14.158 1.00 96.44 99 ASP A N 1
ATOM 774 C CA . ASP A 1 99 ? -9.843 -13.111 -14.209 1.00 96.44 99 ASP A CA 1
ATOM 775 C C . ASP A 1 99 ? -10.600 -13.077 -12.869 1.00 96.44 99 ASP A C 1
ATOM 777 O O . ASP A 1 99 ? -11.669 -13.679 -12.747 1.00 96.44 99 ASP A O 1
ATOM 781 N N . GLN A 1 100 ? -10.051 -12.383 -11.866 1.00 95.62 100 GLN A N 1
ATOM 782 C CA . GLN A 1 100 ? -10.579 -12.289 -10.504 1.00 95.62 100 GLN A CA 1
ATOM 783 C C . GLN A 1 100 ? -10.681 -13.648 -9.797 1.00 95.62 100 GLN A C 1
ATOM 785 O O . GLN A 1 100 ? -11.407 -13.780 -8.812 1.00 95.62 100 GLN A O 1
ATOM 790 N N . GLN A 1 101 ? -9.950 -14.660 -10.272 1.00 97.94 101 GLN A N 1
ATOM 791 C CA . GLN A 1 101 ? -9.869 -15.952 -9.603 1.00 97.94 101 GLN A CA 1
ATOM 792 C C . GLN A 1 101 ? -8.718 -15.956 -8.602 1.00 97.94 101 GLN A C 1
ATOM 794 O O . GLN A 1 101 ? -7.644 -15.417 -8.871 1.00 97.94 101 GLN A O 1
ATOM 799 N N . HIS A 1 102 ? -8.946 -16.576 -7.448 1.00 97.88 102 HIS A N 1
ATOM 800 C CA . HIS A 1 102 ? -7.919 -16.758 -6.429 1.00 97.88 102 HIS A CA 1
ATOM 801 C C . HIS A 1 102 ? -6.815 -17.700 -6.942 1.00 97.88 102 HIS A C 1
ATOM 803 O O . HIS A 1 102 ? -7.108 -18.750 -7.517 1.00 97.88 102 HIS A O 1
ATOM 809 N N . ARG A 1 103 ? -5.548 -17.325 -6.739 1.00 97.62 103 ARG A N 1
ATOM 810 C CA . ARG A 1 103 ? -4.350 -18.040 -7.219 1.00 97.62 103 ARG A CA 1
ATOM 811 C C . ARG A 1 103 ? -3.456 -18.573 -6.099 1.00 97.62 103 ARG A C 1
ATOM 813 O O . ARG A 1 103 ? -2.469 -19.240 -6.392 1.00 97.62 103 ARG A O 1
ATOM 820 N N . GLY A 1 104 ? -3.808 -18.324 -4.841 1.00 97.88 104 GLY A N 1
ATOM 821 C CA . GLY A 1 104 ? -3.020 -18.688 -3.669 1.00 97.88 104 GLY A CA 1
ATOM 822 C C . GLY A 1 104 ? -2.529 -17.455 -2.920 1.00 97.88 104 GLY A C 1
ATOM 823 O O . GLY A 1 104 ? -2.985 -16.341 -3.166 1.00 97.88 104 GLY A O 1
ATOM 824 N N . SER A 1 105 ? -1.572 -17.661 -2.024 1.00 98.25 105 SER A N 1
ATOM 825 C CA . SER A 1 105 ? -0.976 -16.603 -1.218 1.00 98.25 105 SER A CA 1
ATOM 826 C C . SER A 1 105 ? 0.497 -16.393 -1.554 1.00 98.25 105 SER A C 1
ATOM 828 O O . SER A 1 105 ? 1.167 -17.241 -2.154 1.00 98.25 105 SER A O 1
ATOM 830 N N . VAL A 1 106 ? 0.997 -15.229 -1.168 1.00 98.50 106 VAL A N 1
ATOM 831 C CA . VAL A 1 106 ? 2.403 -14.862 -1.243 1.00 98.50 106 VAL A CA 1
ATOM 832 C C . VAL A 1 106 ? 2.833 -14.312 0.106 1.00 98.50 106 VAL A C 1
ATOM 834 O O . VAL A 1 106 ? 2.170 -13.441 0.672 1.00 98.50 106 VAL A O 1
ATOM 837 N N . ASP A 1 107 ? 3.944 -14.818 0.617 1.00 98.69 107 ASP A N 1
ATOM 838 C CA . ASP A 1 107 ? 4.596 -14.246 1.781 1.00 98.69 107 ASP A CA 1
ATOM 839 C C . ASP A 1 107 ? 5.415 -13.045 1.325 1.00 98.69 107 ASP A C 1
ATOM 841 O O . ASP A 1 107 ? 6.218 -13.124 0.392 1.00 98.69 107 ASP A O 1
ATOM 845 N N . VAL A 1 108 ? 5.164 -11.913 1.972 1.00 98.75 108 VAL A N 1
ATOM 846 C CA . VAL A 1 108 ? 5.754 -10.625 1.637 1.00 98.75 108 VAL A CA 1
ATOM 847 C C . VAL A 1 108 ? 6.672 -10.203 2.762 1.00 98.75 108 VAL A C 1
ATOM 849 O O . VAL A 1 108 ? 6.268 -10.186 3.926 1.00 98.75 108 VAL A O 1
ATOM 852 N N . ARG A 1 109 ? 7.885 -9.798 2.397 1.00 98.75 109 ARG A N 1
ATOM 853 C CA . ARG A 1 109 ? 8.829 -9.123 3.283 1.00 98.75 109 ARG A CA 1
ATOM 854 C C . ARG A 1 109 ? 9.358 -7.867 2.624 1.00 98.75 109 ARG A C 1
ATOM 856 O O . ARG A 1 109 ? 9.735 -7.881 1.455 1.00 98.75 109 ARG A O 1
ATOM 863 N N . ILE A 1 110 ? 9.379 -6.778 3.379 1.00 98.62 110 ILE A N 1
ATOM 864 C CA . ILE A 1 110 ? 9.956 -5.505 2.964 1.00 98.62 110 ILE A CA 1
ATOM 865 C C . ILE A 1 110 ? 10.944 -5.082 4.037 1.00 98.62 110 ILE A C 1
ATOM 867 O O . ILE A 1 110 ? 10.565 -4.523 5.070 1.00 98.62 110 ILE A O 1
ATOM 871 N N . ARG A 1 111 ? 12.223 -5.341 3.779 1.00 98.69 111 ARG A N 1
ATOM 872 C CA . ARG A 1 111 ? 13.315 -4.836 4.599 1.00 98.69 111 ARG A CA 1
ATOM 873 C C . ARG A 1 111 ? 13.451 -3.337 4.379 1.00 98.69 111 ARG A C 1
ATOM 875 O O . ARG A 1 111 ? 13.582 -2.877 3.245 1.00 98.69 111 ARG A O 1
ATOM 882 N N . HIS A 1 112 ? 13.472 -2.597 5.47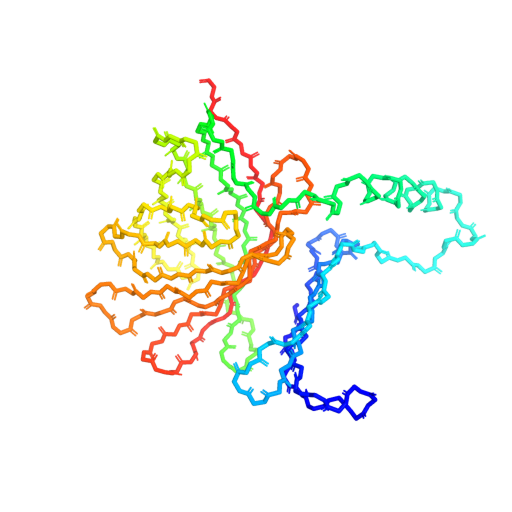7 1.00 98.62 112 HIS A N 1
ATOM 883 C CA . HIS A 1 112 ? 13.588 -1.153 5.504 1.00 98.62 112 HIS A CA 1
ATOM 884 C C . HIS A 1 112 ? 14.825 -0.731 6.281 1.00 98.62 112 HIS A C 1
ATOM 886 O O . HIS A 1 112 ? 14.965 -1.073 7.455 1.00 98.62 112 HIS A O 1
ATOM 892 N N . ASP A 1 113 ? 15.691 0.052 5.645 1.00 98.44 113 ASP A N 1
ATOM 893 C CA . ASP A 1 113 ? 16.880 0.594 6.299 1.00 98.44 113 ASP A CA 1
ATOM 894 C C . ASP A 1 113 ? 17.026 2.097 5.995 1.00 98.44 113 ASP A C 1
ATOM 896 O O . ASP A 1 113 ? 17.372 2.469 4.862 1.00 98.44 113 ASP A O 1
ATOM 900 N N . PRO A 1 114 ? 16.683 2.979 6.957 1.00 97.94 114 PRO A N 1
ATOM 901 C CA . PRO A 1 114 ? 16.807 4.424 6.810 1.00 97.94 114 PRO A CA 1
ATOM 902 C C . PRO A 1 114 ? 18.247 4.868 6.531 1.00 97.94 114 PRO A C 1
ATOM 904 O O . PRO A 1 114 ? 19.178 4.539 7.256 1.00 97.94 114 PRO A O 1
ATOM 907 N N . ILE A 1 115 ? 18.417 5.686 5.494 1.00 97.88 115 ILE A N 1
ATOM 908 C CA . ILE A 1 115 ? 19.688 6.332 5.139 1.00 97.88 115 ILE A CA 1
ATOM 909 C C . ILE A 1 115 ? 19.766 7.709 5.810 1.00 97.88 115 ILE A C 1
ATOM 911 O O . ILE A 1 115 ? 20.803 8.101 6.340 1.00 97.88 115 ILE A O 1
ATOM 915 N N . ASP A 1 116 ? 18.664 8.460 5.757 1.00 95.81 116 ASP A N 1
ATOM 916 C CA . ASP A 1 116 ? 18.480 9.748 6.424 1.00 95.81 116 ASP A CA 1
ATOM 917 C C . ASP A 1 116 ? 16.982 10.031 6.652 1.00 95.81 116 ASP A C 1
ATOM 919 O O . ASP A 1 116 ? 16.131 9.173 6.429 1.00 95.81 116 ASP A O 1
ATOM 923 N N . LEU A 1 117 ? 16.648 11.260 7.061 1.00 94.31 117 LEU A N 1
ATOM 924 C CA . LEU A 1 117 ? 15.278 11.681 7.393 1.00 94.31 117 LEU A CA 1
ATOM 925 C C . LEU A 1 117 ? 14.251 11.523 6.256 1.00 94.31 117 LEU A C 1
ATOM 927 O O . LEU A 1 117 ? 13.040 11.622 6.486 1.00 94.31 117 LEU A O 1
ATOM 931 N N . VAL A 1 118 ? 14.709 11.377 5.012 1.00 95.69 118 VAL A N 1
ATOM 932 C CA . VAL A 1 118 ? 13.839 11.306 3.837 1.00 95.69 118 VAL A CA 1
ATOM 933 C C . VAL A 1 118 ? 14.163 10.151 2.900 1.00 95.69 118 VAL A C 1
ATOM 935 O O . VAL A 1 118 ? 13.387 9.918 1.975 1.00 95.69 118 VAL A O 1
ATOM 938 N N . ARG A 1 119 ? 15.255 9.415 3.113 1.00 97.69 119 ARG A N 1
ATOM 939 C CA . ARG A 1 119 ? 15.680 8.305 2.256 1.00 97.69 119 ARG A CA 1
ATOM 940 C C . ARG A 1 119 ? 15.847 7.023 3.043 1.00 97.69 119 ARG A C 1
ATOM 942 O O . ARG A 1 119 ? 16.373 7.035 4.149 1.00 97.69 119 ARG A O 1
ATOM 949 N N . ALA A 1 120 ? 15.488 5.910 2.422 1.00 98.31 120 ALA A N 1
ATOM 950 C CA . ALA A 1 120 ? 15.731 4.580 2.957 1.00 98.31 120 ALA A CA 1
ATOM 951 C C . ALA A 1 120 ? 15.960 3.579 1.830 1.00 98.31 120 ALA A C 1
ATOM 953 O O . ALA A 1 120 ? 15.340 3.697 0.770 1.00 98.31 120 ALA A O 1
ATOM 954 N N . THR A 1 121 ? 16.796 2.574 2.067 1.00 98.56 121 THR A N 1
ATOM 955 C CA . THR A 1 121 ? 16.807 1.397 1.196 1.00 98.56 121 THR A CA 1
ATOM 956 C C . THR A 1 121 ? 15.580 0.534 1.489 1.00 98.56 121 THR A C 1
ATOM 958 O O . THR A 1 121 ? 15.049 0.520 2.606 1.00 98.56 121 THR A O 1
ATOM 961 N N . GLN A 1 122 ? 15.085 -0.120 0.447 1.00 98.50 122 GLN A N 1
ATOM 962 C CA . GLN A 1 122 ? 13.966 -1.049 0.483 1.00 98.50 122 GLN A CA 1
ATOM 963 C C . GLN A 1 122 ? 14.406 -2.318 -0.229 1.00 98.50 122 GLN A C 1
ATOM 965 O O . GLN A 1 122 ? 14.887 -2.238 -1.363 1.00 98.50 122 GLN A O 1
ATOM 970 N N . GLN A 1 123 ? 14.220 -3.467 0.411 1.00 98.56 123 GLN A N 1
ATOM 971 C CA . GLN A 1 123 ? 14.410 -4.772 -0.219 1.00 98.56 123 GLN A CA 1
ATOM 972 C C . GLN A 1 123 ? 13.112 -5.549 -0.084 1.00 98.56 123 GLN A C 1
ATOM 974 O O . GLN A 1 123 ? 12.636 -5.777 1.024 1.00 98.56 123 GLN A O 1
ATOM 979 N N . TRP A 1 124 ? 12.511 -5.881 -1.216 1.00 97.56 124 TRP A N 1
ATOM 980 C CA . TRP A 1 124 ? 11.260 -6.613 -1.298 1.00 97.56 124 TRP A CA 1
ATOM 981 C C . TRP A 1 124 ? 11.548 -8.064 -1.615 1.00 97.56 124 TRP A C 1
ATOM 983 O O . TRP A 1 124 ? 12.345 -8.363 -2.506 1.00 97.56 124 TRP A O 1
ATOM 993 N N . GLU A 1 125 ? 10.828 -8.947 -0.944 1.00 98.50 125 GLU A N 1
ATOM 994 C CA . GLU A 1 125 ? 10.780 -10.367 -1.240 1.00 98.50 125 GLU A CA 1
ATOM 995 C C . GLU A 1 125 ? 9.318 -10.810 -1.251 1.00 98.50 125 GLU A C 1
ATOM 997 O O . GLU A 1 125 ? 8.561 -10.565 -0.312 1.00 98.50 125 GLU A O 1
ATOM 1002 N N . LEU A 1 126 ? 8.931 -11.432 -2.358 1.00 98.31 126 LEU A N 1
ATOM 1003 C CA . LEU A 1 126 ? 7.667 -12.114 -2.574 1.00 98.31 126 LEU A CA 1
ATOM 1004 C C . LEU A 1 126 ? 8.003 -13.591 -2.783 1.00 98.31 126 LEU A C 1
ATOM 1006 O O . LEU A 1 126 ? 8.833 -13.890 -3.644 1.00 98.31 126 LEU A O 1
ATOM 1010 N N . SER A 1 127 ? 7.397 -14.480 -1.998 1.00 98.44 127 SER A N 1
ATOM 1011 C CA . SER A 1 127 ? 7.634 -15.928 -2.054 1.00 98.44 127 SER A CA 1
ATOM 1012 C C . SER A 1 127 ? 6.318 -16.702 -1.988 1.00 98.44 127 SER A C 1
ATOM 1014 O O . SER A 1 127 ? 5.484 -16.419 -1.128 1.00 98.44 127 SER A O 1
ATOM 1016 N N . GLY A 1 128 ? 6.105 -17.676 -2.878 1.00 98.00 128 GLY A N 1
ATOM 1017 C CA . GLY A 1 128 ? 4.893 -18.509 -2.890 1.00 98.00 128 GLY A CA 1
ATOM 1018 C C . GLY A 1 128 ? 4.209 -18.545 -4.253 1.00 98.00 128 GLY A C 1
ATOM 1019 O O . GLY A 1 128 ? 4.793 -19.001 -5.229 1.00 98.00 128 GLY A O 1
ATOM 1020 N N . ALA A 1 129 ? 2.955 -18.085 -4.349 1.00 97.56 129 ALA A N 1
ATOM 1021 C CA . ALA A 1 129 ? 2.250 -18.027 -5.638 1.00 97.56 129 ALA A CA 1
ATOM 1022 C C . ALA A 1 129 ? 2.952 -17.111 -6.664 1.00 97.56 129 ALA A C 1
ATOM 1024 O O . ALA A 1 129 ? 2.744 -17.250 -7.871 1.00 97.56 129 ALA A O 1
ATOM 1025 N N . ILE A 1 130 ? 3.768 -16.169 -6.181 1.00 96.81 130 ILE A N 1
ATOM 1026 C CA . ILE A 1 130 ? 4.593 -15.261 -6.976 1.00 96.81 130 ILE A CA 1
ATOM 1027 C C . ILE A 1 130 ? 5.965 -15.169 -6.310 1.00 96.81 130 ILE A C 1
ATOM 1029 O O . ILE A 1 130 ? 6.050 -14.745 -5.161 1.00 96.81 130 ILE A O 1
ATOM 1033 N N . ASP A 1 131 ? 7.024 -15.477 -7.060 1.00 97.56 131 ASP A N 1
ATOM 1034 C CA . ASP A 1 131 ? 8.407 -15.356 -6.593 1.00 97.56 131 ASP A CA 1
ATOM 1035 C C . ASP A 1 131 ? 9.110 -14.176 -7.267 1.00 97.56 131 ASP A C 1
ATOM 1037 O O . ASP A 1 131 ? 9.366 -14.183 -8.478 1.00 97.56 131 ASP A O 1
ATOM 1041 N N . ARG A 1 132 ? 9.413 -13.133 -6.492 1.00 96.75 132 ARG A N 1
ATOM 1042 C CA . ARG A 1 132 ? 10.106 -11.928 -6.969 1.00 96.75 132 ARG A CA 1
ATOM 1043 C C . ARG A 1 132 ? 10.910 -11.288 -5.845 1.00 96.75 132 ARG A C 1
ATOM 1045 O O . ARG A 1 132 ? 10.500 -11.308 -4.691 1.00 96.75 132 ARG A O 1
ATOM 1052 N N . SER A 1 133 ? 12.009 -10.635 -6.200 1.00 97.69 133 SER A N 1
ATOM 1053 C CA . SER A 1 133 ? 12.749 -9.784 -5.275 1.00 97.69 133 SER A CA 1
ATOM 1054 C C . SER A 1 133 ? 13.243 -8.534 -5.983 1.00 97.69 133 SER A C 1
ATOM 1056 O O . SER A 1 133 ? 13.602 -8.588 -7.161 1.00 97.69 133 SER A O 1
ATOM 1058 N N . PHE A 1 134 ? 13.216 -7.410 -5.271 1.00 96.88 134 PHE A N 1
ATOM 1059 C CA . PHE A 1 134 ? 13.601 -6.111 -5.805 1.00 96.88 134 PHE A CA 1
ATOM 1060 C C . PHE A 1 134 ? 14.263 -5.249 -4.740 1.00 96.88 134 PHE A C 1
ATOM 1062 O O . PHE A 1 134 ? 13.861 -5.263 -3.582 1.00 96.88 134 PHE A O 1
ATOM 1069 N N . ASN A 1 135 ? 15.203 -4.413 -5.159 1.00 98.19 135 ASN A N 1
ATOM 1070 C CA . ASN A 1 135 ? 15.855 -3.426 -4.321 1.00 98.19 135 ASN A CA 1
ATOM 1071 C C . ASN A 1 135 ? 15.698 -2.037 -4.923 1.00 98.19 135 ASN A C 1
ATOM 1073 O O . ASN A 1 135 ? 15.862 -1.836 -6.134 1.00 98.19 135 ASN A O 1
ATOM 1077 N N . TYR A 1 136 ? 15.422 -1.062 -4.063 1.00 98.50 136 TYR A N 1
ATOM 1078 C CA . TYR A 1 136 ? 15.452 0.338 -4.451 1.00 98.50 136 TYR A CA 1
ATOM 1079 C C . TYR A 1 136 ? 15.738 1.276 -3.279 1.00 98.50 136 TYR A C 1
ATOM 1081 O O . TYR A 1 136 ? 15.517 0.934 -2.118 1.00 98.50 136 TYR A O 1
ATOM 1089 N N . VAL A 1 137 ? 16.189 2.496 -3.573 1.00 98.62 137 VAL A N 1
ATOM 1090 C CA . VAL A 1 137 ? 16.143 3.597 -2.601 1.00 98.62 137 VAL A CA 1
ATOM 1091 C C . VAL A 1 137 ? 14.798 4.304 -2.718 1.00 98.62 137 VAL A C 1
ATOM 1093 O O . VAL A 1 137 ? 14.409 4.745 -3.795 1.00 98.62 137 VAL A O 1
ATOM 1096 N N . ARG A 1 138 ? 14.064 4.415 -1.611 1.00 97.88 138 ARG A N 1
ATOM 1097 C CA . ARG A 1 138 ? 12.852 5.230 -1.521 1.00 97.88 138 ARG A CA 1
ATOM 1098 C C . ARG A 1 138 ? 13.218 6.601 -0.981 1.00 97.88 138 ARG A C 1
ATOM 1100 O O . ARG A 1 138 ? 13.739 6.690 0.127 1.00 97.88 138 ARG A O 1
ATOM 1107 N N . THR A 1 139 ? 12.857 7.654 -1.703 1.00 97.50 139 THR A N 1
ATOM 1108 C CA . THR A 1 139 ? 13.002 9.040 -1.240 1.00 97.50 139 THR A CA 1
ATOM 1109 C C . THR A 1 139 ? 11.625 9.649 -1.015 1.00 97.50 139 THR A C 1
ATOM 1111 O O . THR A 1 139 ? 10.770 9.545 -1.885 1.00 97.50 139 THR A O 1
ATOM 1114 N N . ARG A 1 140 ? 11.385 10.309 0.121 1.00 95.50 140 ARG A N 1
ATOM 1115 C CA . ARG A 1 140 ? 10.206 11.149 0.381 1.00 95.50 140 ARG A CA 1
ATOM 1116 C C . ARG A 1 140 ? 10.584 12.618 0.205 1.00 95.50 140 ARG A C 1
ATOM 1118 O O . ARG A 1 140 ? 11.180 13.225 1.088 1.00 95.50 140 ARG A O 1
ATOM 1125 N N . SER A 1 141 ? 10.218 13.212 -0.921 1.00 89.75 141 SER A N 1
ATOM 1126 C CA . SER A 1 141 ? 10.471 14.625 -1.207 1.00 89.75 141 SER A CA 1
ATOM 1127 C C . SER A 1 141 ? 9.213 15.469 -1.011 1.00 89.75 141 SER A C 1
ATOM 1129 O O . SER A 1 141 ? 8.092 15.021 -1.245 1.00 89.75 141 SER A O 1
ATOM 1131 N N . ASN A 1 142 ? 9.394 16.726 -0.600 1.00 82.94 142 ASN A N 1
ATOM 1132 C CA . ASN A 1 142 ? 8.323 17.729 -0.555 1.00 82.94 142 ASN A CA 1
ATOM 1133 C C . ASN A 1 142 ? 7.061 17.268 0.205 1.00 82.94 142 ASN A C 1
ATOM 1135 O O . ASN A 1 142 ? 5.936 17.521 -0.221 1.00 82.94 142 ASN A O 1
ATOM 1139 N N . GLY A 1 143 ? 7.250 16.564 1.325 1.00 85.12 143 GLY A N 1
ATOM 1140 C CA . GLY A 1 143 ? 6.172 16.076 2.185 1.00 85.12 143 GLY A CA 1
ATOM 1141 C C . GLY A 1 143 ? 5.522 14.792 1.674 1.00 85.12 143 GLY A C 1
ATOM 1142 O O . GLY A 1 143 ? 5.690 13.748 2.296 1.00 85.12 143 GLY A O 1
ATOM 1143 N N . ASN A 1 144 ? 4.790 14.857 0.561 1.00 93.62 144 ASN A N 1
ATOM 1144 C CA . ASN A 1 144 ? 3.920 13.765 0.111 1.00 93.62 144 ASN A CA 1
ATOM 1145 C C . ASN A 1 144 ? 4.351 13.084 -1.195 1.00 93.62 144 ASN A C 1
ATOM 1147 O O . ASN A 1 144 ? 3.663 12.178 -1.661 1.00 93.62 144 ASN A O 1
ATOM 1151 N N . ARG A 1 145 ? 5.449 13.511 -1.823 1.00 96.50 145 ARG A N 1
ATOM 1152 C CA . ARG A 1 145 ? 5.954 12.860 -3.036 1.00 96.50 145 ARG A CA 1
ATOM 1153 C C . ARG A 1 145 ? 6.987 11.822 -2.662 1.00 96.50 145 ARG A C 1
ATOM 1155 O O . ARG A 1 145 ? 7.840 12.062 -1.812 1.00 96.50 145 ARG A O 1
ATOM 1162 N N . HIS A 1 146 ? 6.943 10.689 -3.341 1.00 97.94 146 HIS A N 1
ATOM 1163 C CA . HIS A 1 146 ? 7.959 9.665 -3.204 1.00 97.94 146 HIS A CA 1
ATOM 1164 C C . HIS A 1 146 ? 8.546 9.299 -4.561 1.00 97.94 146 HIS A C 1
ATOM 1166 O O . HIS A 1 146 ? 7.836 9.306 -5.567 1.00 97.94 146 HIS A O 1
ATOM 1172 N N . THR A 1 147 ? 9.832 8.973 -4.579 1.00 98.19 147 THR A N 1
ATOM 1173 C CA . THR A 1 147 ? 10.524 8.383 -5.728 1.00 98.19 147 THR A CA 1
ATOM 1174 C C . THR A 1 147 ? 11.131 7.049 -5.333 1.00 98.19 147 THR A C 1
ATOM 1176 O O . THR A 1 147 ? 11.387 6.792 -4.150 1.00 98.19 147 THR A O 1
ATOM 1179 N N . TYR A 1 148 ? 11.310 6.201 -6.337 1.00 98.00 148 TYR A N 1
ATOM 1180 C CA . TYR A 1 148 ? 11.975 4.913 -6.234 1.00 98.00 148 TYR A CA 1
ATOM 1181 C C . TYR A 1 148 ? 13.170 4.953 -7.173 1.00 98.00 148 TYR A C 1
ATOM 1183 O O . TYR A 1 148 ? 13.001 5.143 -8.379 1.00 98.00 148 TYR A O 1
ATOM 1191 N N . ASP A 1 149 ? 14.357 4.839 -6.596 1.00 97.69 149 ASP A N 1
ATOM 1192 C CA . ASP A 1 149 ? 15.617 5.209 -7.225 1.00 97.69 149 ASP A CA 1
ATOM 1193 C C . ASP A 1 149 ? 16.559 3.998 -7.331 1.00 97.69 149 ASP A 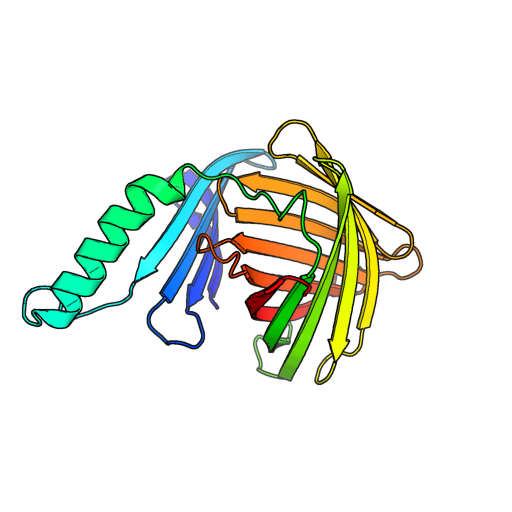C 1
ATOM 1195 O O . ASP A 1 149 ? 17.699 4.075 -6.887 1.00 97.69 149 ASP A O 1
ATOM 1199 N N . GLY A 1 150 ? 16.087 2.877 -7.893 1.00 96.81 150 GLY A N 1
ATOM 1200 C CA . GLY A 1 150 ? 16.914 1.741 -8.324 1.00 96.81 150 GLY A CA 1
ATOM 1201 C C . GLY A 1 150 ? 17.765 1.036 -7.247 1.00 96.81 150 GLY A C 1
ATOM 1202 O O . GLY A 1 150 ? 17.897 1.506 -6.117 1.00 96.81 150 GLY A O 1
ATOM 1203 N N . PRO A 1 151 ? 18.379 -0.114 -7.580 1.00 97.50 151 PRO A N 1
ATOM 1204 C CA . PRO A 1 151 ? 18.705 -0.535 -8.944 1.00 97.50 151 PRO A CA 1
ATOM 1205 C C . PRO A 1 151 ? 17.604 -1.301 -9.692 1.00 97.50 151 PRO A C 1
ATOM 1207 O O . PRO A 1 151 ? 17.587 -1.233 -10.922 1.00 97.50 151 PRO A O 1
ATOM 1210 N N . ASP A 1 152 ? 16.698 -1.993 -8.995 1.00 98.06 152 ASP A N 1
ATOM 1211 C CA . ASP A 1 152 ? 15.766 -2.931 -9.639 1.00 98.06 152 ASP A CA 1
ATOM 1212 C C . ASP A 1 152 ? 14.462 -2.250 -10.060 1.00 98.06 152 ASP A C 1
ATOM 1214 O O . ASP A 1 152 ? 13.990 -2.453 -11.182 1.00 98.06 152 ASP A O 1
ATOM 1218 N N . LEU A 1 153 ? 13.905 -1.401 -9.189 1.00 97.75 153 LEU A N 1
ATOM 1219 C CA . LEU A 1 153 ? 12.660 -0.671 -9.433 1.00 97.75 153 LEU A CA 1
ATOM 1220 C C . LEU A 1 153 ? 12.876 0.843 -9.488 1.00 97.75 153 LEU A C 1
ATOM 1222 O O . LEU A 1 153 ? 13.557 1.431 -8.647 1.00 97.75 153 LEU A O 1
ATOM 1226 N N . TRP A 1 154 ? 12.230 1.470 -10.469 1.00 98.44 154 TRP A N 1
ATOM 1227 C CA . TRP A 1 154 ? 12.190 2.916 -10.664 1.00 98.44 154 TRP A CA 1
ATOM 1228 C C . TRP A 1 154 ? 10.757 3.421 -10.729 1.00 98.44 154 TRP A C 1
ATOM 1230 O O . TRP A 1 154 ? 9.875 2.732 -11.236 1.00 98.44 154 TRP A O 1
ATOM 1240 N N . GLY A 1 155 ? 10.505 4.644 -10.281 1.00 97.94 155 GLY A N 1
ATOM 1241 C CA . GLY A 1 155 ? 9.187 5.253 -10.428 1.00 97.94 155 GLY A CA 1
ATOM 1242 C C . GLY A 1 155 ? 8.899 6.279 -9.354 1.00 97.94 155 GLY A C 1
ATOM 1243 O O . GLY A 1 155 ? 9.805 6.883 -8.778 1.00 97.94 155 GLY A O 1
ATOM 1244 N N . ASN A 1 156 ? 7.617 6.479 -9.080 1.00 98.06 156 ASN A N 1
ATOM 1245 C CA . ASN A 1 156 ? 7.184 7.482 -8.129 1.00 98.06 156 ASN A CA 1
ATOM 1246 C C . ASN A 1 156 ? 5.840 7.139 -7.494 1.00 98.06 156 ASN A C 1
ATOM 1248 O O . ASN A 1 156 ? 5.091 6.268 -7.941 1.00 98.06 156 ASN A O 1
ATOM 1252 N N . ALA A 1 157 ? 5.537 7.873 -6.433 1.00 97.75 157 ALA A N 1
ATOM 1253 C CA . ALA A 1 157 ? 4.281 7.774 -5.728 1.00 97.75 157 ALA A CA 1
ATOM 1254 C C . ALA A 1 157 ? 3.866 9.120 -5.129 1.00 97.75 157 ALA A C 1
ATOM 1256 O O . ALA A 1 157 ? 4.686 10.027 -4.951 1.00 97.75 157 ALA A O 1
ATOM 1257 N N . ILE A 1 158 ? 2.578 9.248 -4.823 1.00 97.25 158 ILE A N 1
ATOM 1258 C CA . ILE A 1 158 ? 2.013 10.408 -4.130 1.00 97.25 158 ILE A CA 1
ATOM 1259 C C . ILE A 1 158 ? 1.188 9.913 -2.948 1.00 97.25 158 ILE A C 1
ATOM 1261 O O . ILE A 1 158 ? 0.349 9.024 -3.090 1.00 97.25 158 ILE A O 1
ATOM 1265 N N . ALA A 1 159 ? 1.436 10.504 -1.785 1.00 97.19 159 ALA A N 1
ATOM 1266 C CA . ALA A 1 159 ? 0.665 10.283 -0.581 1.00 97.19 159 ALA A CA 1
ATOM 1267 C C . ALA A 1 159 ? -0.489 11.290 -0.467 1.00 97.19 159 ALA A C 1
ATOM 1269 O O . ALA A 1 159 ? -0.323 12.498 -0.672 1.00 97.19 159 ALA A O 1
ATOM 1270 N N . TYR A 1 160 ? -1.654 10.780 -0.084 1.00 95.69 160 TYR A N 1
ATOM 1271 C CA . TYR A 1 160 ? -2.841 11.539 0.286 1.00 95.69 160 TYR A CA 1
ATOM 1272 C C . TYR A 1 160 ? -3.216 11.148 1.721 1.00 95.69 160 TYR A C 1
ATOM 1274 O O . TYR A 1 160 ? -3.902 10.152 1.953 1.00 95.69 160 TYR A O 1
ATOM 1282 N N . GLY A 1 161 ? -2.703 11.891 2.704 1.00 94.38 161 GLY A N 1
ATOM 1283 C CA . GLY A 1 161 ? -2.735 11.455 4.105 1.00 94.38 161 GLY A CA 1
ATOM 1284 C C . GLY A 1 161 ? -1.880 10.198 4.294 1.00 94.38 161 GLY A C 1
ATOM 1285 O O . GLY A 1 161 ? -0.736 10.168 3.837 1.00 94.38 161 GLY A O 1
ATOM 1286 N N . ARG A 1 162 ? -2.440 9.155 4.920 1.00 95.62 162 ARG A N 1
ATOM 1287 C CA . ARG A 1 162 ? -1.769 7.862 5.174 1.00 95.62 162 ARG A CA 1
ATOM 1288 C C . ARG A 1 162 ? -1.726 6.908 3.971 1.00 95.62 162 ARG A C 1
ATOM 1290 O O . ARG A 1 162 ? -0.988 5.923 4.009 1.00 95.62 162 ARG A O 1
ATOM 1297 N N . ALA A 1 163 ? -2.469 7.196 2.8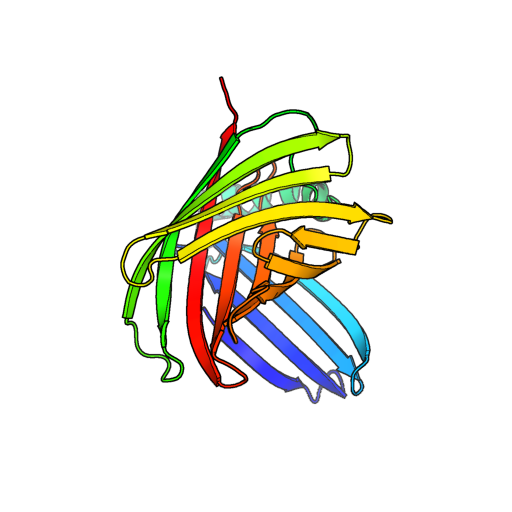99 1.00 97.31 163 ALA A N 1
ATOM 1298 C CA . ALA A 1 163 ? -2.508 6.369 1.692 1.00 97.31 163 ALA A CA 1
ATOM 1299 C C . ALA A 1 163 ? -1.491 6.848 0.648 1.00 97.31 163 ALA A C 1
ATOM 1301 O O . ALA A 1 163 ? -1.569 7.983 0.180 1.00 97.31 163 ALA A O 1
ATOM 1302 N N . LEU A 1 164 ? -0.582 5.973 0.234 1.00 98.00 164 LEU A N 1
ATOM 1303 C CA . LEU A 1 164 ? 0.390 6.187 -0.829 1.00 98.00 164 LEU A CA 1
ATOM 1304 C C . LEU A 1 164 ? -0.040 5.453 -2.097 1.00 98.00 164 LEU A C 1
ATOM 1306 O O . LEU A 1 164 ? -0.191 4.236 -2.083 1.00 98.00 164 LEU A O 1
ATOM 1310 N N . TYR A 1 165 ? -0.157 6.178 -3.206 1.00 98.12 165 TYR A N 1
ATOM 1311 C CA . TYR A 1 165 ? -0.421 5.605 -4.526 1.00 98.12 165 TYR A CA 1
ATOM 1312 C C . TYR A 1 165 ? 0.857 5.519 -5.329 1.00 98.12 165 TYR A C 1
ATOM 1314 O O . TYR A 1 165 ? 1.478 6.545 -5.605 1.00 98.12 165 TYR A O 1
ATOM 1322 N N . THR A 1 166 ? 1.232 4.301 -5.702 1.00 97.88 166 THR A N 1
ATOM 1323 C CA . THR A 1 166 ? 2.550 3.984 -6.247 1.00 97.88 166 THR A CA 1
ATOM 1324 C C . THR A 1 166 ? 2.490 3.438 -7.664 1.00 97.88 166 THR A C 1
ATOM 1326 O O . THR A 1 166 ? 1.559 2.723 -8.039 1.00 97.88 166 THR A O 1
ATOM 1329 N N . THR A 1 167 ? 3.490 3.791 -8.470 1.00 98.19 167 THR A N 1
ATOM 1330 C CA . THR A 1 167 ? 3.815 3.124 -9.729 1.00 98.19 167 THR A CA 1
ATOM 1331 C C . THR A 1 167 ? 5.323 2.898 -9.794 1.00 98.19 167 THR A C 1
ATOM 1333 O O . THR A 1 167 ? 6.108 3.837 -9.668 1.00 98.19 167 THR A O 1
ATOM 1336 N N . GLN A 1 168 ? 5.711 1.643 -9.998 1.00 98.12 168 GLN A N 1
ATOM 1337 C CA . GLN A 1 168 ? 7.092 1.172 -10.016 1.00 98.12 168 GLN A CA 1
ATOM 1338 C C . GLN A 1 168 ? 7.316 0.328 -11.269 1.00 98.12 168 GLN A C 1
ATOM 1340 O O . GLN A 1 168 ? 6.456 -0.459 -11.661 1.00 98.12 168 GLN A O 1
ATOM 1345 N N . HIS A 1 169 ? 8.470 0.485 -11.895 1.00 98.19 169 HIS A N 1
ATOM 1346 C CA . HIS A 1 169 ? 8.858 -0.153 -13.143 1.00 98.19 169 HIS A CA 1
ATOM 1347 C C . HIS A 1 169 ? 10.163 -0.901 -12.939 1.00 98.19 169 HIS A C 1
ATOM 1349 O O . HIS A 1 169 ? 11.121 -0.338 -12.411 1.00 98.19 169 HIS A O 1
ATOM 1355 N N . HIS A 1 170 ? 10.216 -2.147 -13.398 1.00 97.88 170 HIS A N 1
ATOM 1356 C CA . HIS A 1 170 ? 11.459 -2.897 -13.397 1.00 97.88 170 HIS A CA 1
ATOM 1357 C C . HIS A 1 170 ? 12.443 -2.333 -14.419 1.00 97.88 170 HIS A C 1
ATOM 1359 O O . HIS A 1 170 ? 12.075 -2.031 -15.552 1.00 97.88 170 HIS A O 1
ATOM 1365 N N . ALA A 1 171 ? 13.712 -2.223 -14.032 1.00 96.69 171 ALA A N 1
ATOM 1366 C CA . ALA A 1 171 ? 14.745 -1.603 -14.857 1.00 96.69 171 ALA A CA 1
ATOM 1367 C C . ALA A 1 171 ? 15.053 -2.379 -16.151 1.00 96.69 171 ALA A C 1
ATOM 1369 O O . ALA A 1 171 ? 15.578 -1.810 -17.106 1.00 96.69 171 ALA A O 1
ATOM 1370 N N . ARG A 1 172 ? 14.789 -3.693 -16.173 1.00 95.56 172 ARG A N 1
ATOM 1371 C CA . ARG A 1 172 ? 15.256 -4.605 -17.239 1.00 95.56 172 ARG A CA 1
ATOM 1372 C C . ARG A 1 172 ? 14.179 -5.502 -17.832 1.00 95.56 172 ARG A C 1
ATOM 1374 O O . ARG A 1 172 ? 14.455 -6.252 -18.761 1.00 95.56 172 ARG A O 1
ATOM 1381 N N . GLU A 1 173 ? 12.971 -5.448 -17.292 1.00 95.94 173 GLU A N 1
ATOM 1382 C CA . GLU A 1 173 ? 11.864 -6.300 -17.720 1.00 95.94 173 GLU A CA 1
ATOM 1383 C C . GLU A 1 173 ? 10.646 -5.430 -17.980 1.00 95.94 173 GLU A C 1
ATOM 1385 O O . GLU A 1 173 ? 10.494 -4.368 -17.378 1.00 95.94 173 GLU A O 1
ATOM 1390 N N . ALA A 1 174 ? 9.730 -5.909 -18.818 1.00 96.12 174 ALA A N 1
ATOM 1391 C CA . ALA A 1 174 ? 8.417 -5.296 -18.972 1.00 96.12 174 ALA A CA 1
ATOM 1392 C C . ALA A 1 174 ? 7.523 -5.591 -17.750 1.00 96.12 174 ALA A C 1
ATOM 1394 O O . ALA A 1 174 ? 6.370 -5.962 -17.916 1.00 96.12 174 ALA A O 1
ATOM 1395 N N . PHE A 1 175 ? 8.049 -5.468 -16.532 1.00 97.69 175 PHE A N 1
ATOM 1396 C CA . PHE A 1 175 ? 7.330 -5.684 -15.284 1.00 97.69 175 PHE A CA 1
ATOM 1397 C C . PHE A 1 175 ? 7.047 -4.347 -14.603 1.00 97.69 175 PHE A C 1
ATOM 1399 O O . PHE A 1 175 ? 7.897 -3.453 -14.567 1.00 97.69 175 PHE A O 1
ATOM 1406 N N . LYS A 1 176 ? 5.837 -4.200 -14.068 1.00 97.75 176 LYS A N 1
ATOM 1407 C CA . LYS A 1 176 ? 5.390 -2.970 -13.412 1.00 97.75 176 LYS A CA 1
ATOM 1408 C C . LYS A 1 176 ? 4.474 -3.298 -12.244 1.00 97.75 176 LYS A C 1
ATOM 1410 O O . LYS A 1 176 ? 3.593 -4.145 -12.364 1.00 97.75 176 LYS A O 1
ATOM 1415 N N . VAL A 1 177 ? 4.645 -2.571 -11.149 1.00 98.25 177 VAL A N 1
ATOM 1416 C CA . VAL A 1 177 ? 3.779 -2.617 -9.970 1.00 98.25 177 VAL A CA 1
ATOM 1417 C C . VAL A 1 177 ? 3.014 -1.304 -9.899 1.00 98.25 177 VAL A C 1
ATOM 1419 O O . VAL A 1 177 ? 3.604 -0.230 -9.996 1.00 98.25 177 VAL A O 1
ATOM 1422 N N . LYS A 1 178 ? 1.695 -1.367 -9.738 1.00 98.31 178 LYS A N 1
ATOM 1423 C CA . LYS A 1 178 ? 0.862 -0.202 -9.413 1.00 98.31 178 LYS A CA 1
ATOM 1424 C C . LYS A 1 178 ? 0.028 -0.522 -8.197 1.00 98.31 178 LYS A C 1
ATOM 142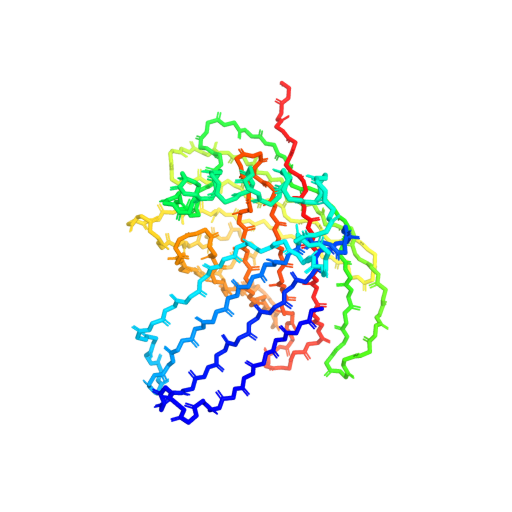6 O O . LYS A 1 178 ? -0.511 -1.617 -8.124 1.00 98.31 178 LYS A O 1
ATOM 1431 N N . GLY A 1 179 ? -0.140 0.403 -7.268 1.00 97.50 179 GLY A N 1
ATOM 1432 C CA . GLY A 1 179 ? -0.866 0.040 -6.061 1.00 97.50 179 GLY A CA 1
ATOM 1433 C C . GLY A 1 179 ? -1.142 1.157 -5.086 1.00 97.50 179 GLY A C 1
ATOM 1434 O O . GLY A 1 179 ? -0.884 2.331 -5.359 1.00 97.50 179 GLY A O 1
ATOM 1435 N N . ARG A 1 180 ? -1.663 0.732 -3.939 1.00 98.31 180 ARG A N 1
ATOM 1436 C CA . ARG A 1 180 ? -1.909 1.539 -2.755 1.00 98.31 180 ARG A CA 1
ATOM 1437 C C . ARG A 1 180 ? -1.242 0.881 -1.552 1.00 98.31 180 ARG A C 1
ATOM 1439 O O . ARG A 1 180 ? -1.467 -0.295 -1.287 1.00 98.31 180 ARG A O 1
ATOM 1446 N N . GLU A 1 181 ? -0.500 1.671 -0.795 1.00 98.19 181 GLU A N 1
ATOM 1447 C CA . GLU A 1 181 ? 0.036 1.320 0.520 1.00 98.19 181 GLU A CA 1
ATOM 1448 C C . GLU A 1 181 ? -0.593 2.249 1.564 1.00 98.19 181 GLU A C 1
ATOM 1450 O O . GLU A 1 181 ? -0.573 3.467 1.394 1.00 98.19 181 GLU A O 1
ATOM 1455 N N . PHE A 1 182 ? -1.166 1.712 2.638 1.00 98.00 182 PHE A N 1
ATOM 1456 C CA . PHE A 1 182 ? -1.841 2.504 3.667 1.00 98.00 182 PHE A CA 1
ATOM 1457 C C . PHE A 1 182 ? -1.293 2.151 5.049 1.00 98.00 182 PHE A C 1
ATOM 1459 O O . PHE A 1 182 ? -1.392 1.002 5.468 1.00 98.00 182 PHE A O 1
ATOM 1466 N N . ILE A 1 183 ? -0.744 3.136 5.761 1.00 97.06 183 ILE A N 1
ATOM 1467 C CA . ILE A 1 183 ? -0.328 2.973 7.163 1.00 97.06 183 ILE A CA 1
ATOM 1468 C C . ILE A 1 183 ? -1.568 3.144 8.038 1.00 97.06 183 ILE A C 1
ATOM 1470 O O . ILE A 1 183 ? -2.138 4.235 8.059 1.00 97.06 183 ILE A O 1
ATOM 1474 N N . ILE A 1 184 ? -2.043 2.079 8.681 1.00 95.31 184 ILE A N 1
ATOM 1475 C CA . ILE A 1 184 ? -3.347 2.102 9.370 1.00 95.31 184 ILE A CA 1
ATOM 1476 C C . ILE A 1 184 ? -3.251 2.514 10.843 1.00 95.31 184 ILE A C 1
ATOM 1478 O O . ILE A 1 184 ? -4.245 2.972 11.393 1.00 95.31 184 ILE A O 1
ATOM 1482 N N . ASP A 1 185 ? -2.071 2.420 11.456 1.00 93.31 185 ASP A N 1
ATOM 1483 C CA . ASP A 1 185 ? -1.838 2.703 12.876 1.00 93.31 185 ASP A CA 1
ATOM 1484 C C . ASP A 1 185 ? -0.417 3.246 13.132 1.00 93.31 185 ASP A C 1
ATOM 1486 O O . ASP A 1 185 ? 0.397 3.388 12.213 1.00 93.31 185 ASP A O 1
ATOM 1490 N N . ARG A 1 186 ? -0.116 3.570 14.398 1.00 91.81 186 ARG A N 1
ATOM 1491 C CA . ARG A 1 186 ? 1.207 4.053 14.845 1.00 91.81 186 ARG A CA 1
ATOM 1492 C C . ARG A 1 186 ? 2.277 2.981 14.968 1.00 91.81 186 ARG A C 1
ATOM 1494 O O . ARG A 1 186 ? 3.456 3.327 15.052 1.00 91.81 186 ARG A O 1
ATOM 1501 N N . ASP A 1 187 ? 1.876 1.721 14.916 1.00 93.94 187 ASP A N 1
ATOM 1502 C CA . ASP A 1 187 ? 2.788 0.588 14.869 1.00 93.94 187 ASP A CA 1
ATOM 1503 C C . ASP A 1 187 ? 3.241 0.297 13.433 1.00 93.94 187 ASP A C 1
ATOM 1505 O O . ASP A 1 187 ? 3.980 -0.650 13.202 1.00 93.94 187 ASP A O 1
ATOM 1509 N N . TYR A 1 188 ? 2.877 1.157 12.473 1.00 96.25 188 TYR A N 1
ATOM 1510 C CA . TYR A 1 188 ? 3.221 1.054 11.059 1.00 96.25 188 TYR A CA 1
ATOM 1511 C C . TYR A 1 188 ? 2.642 -0.187 10.372 1.00 96.25 188 TYR A C 1
ATOM 1513 O O . TYR A 1 188 ? 3.220 -0.654 9.387 1.00 96.25 188 TYR A O 1
ATOM 1521 N N . THR A 1 189 ? 1.495 -0.705 10.819 1.00 96.94 189 THR A N 1
ATOM 1522 C CA . THR A 1 189 ? 0.801 -1.756 10.066 1.00 96.94 189 THR A CA 1
ATOM 1523 C C . THR A 1 189 ? 0.453 -1.241 8.670 1.00 96.94 189 THR A C 1
ATOM 1525 O O . THR A 1 189 ? -0.145 -0.171 8.504 1.00 96.94 189 THR A O 1
ATOM 1528 N N . LEU A 1 190 ? 0.845 -2.000 7.647 1.00 98.25 190 LEU A N 1
ATOM 1529 C CA . LEU A 1 190 ? 0.725 -1.610 6.249 1.00 98.25 190 LEU A CA 1
ATOM 1530 C C . LEU A 1 190 ? -0.354 -2.437 5.555 1.00 98.25 190 LEU A C 1
ATOM 1532 O O . LEU A 1 190 ? -0.146 -3.608 5.255 1.00 98.25 190 LEU A O 1
ATOM 1536 N N . ALA A 1 191 ? -1.488 -1.823 5.234 1.00 98.38 191 ALA A N 1
ATOM 1537 C CA . ALA A 1 191 ? -2.465 -2.417 4.331 1.00 98.38 191 ALA A CA 1
ATOM 1538 C C . ALA A 1 191 ? -2.044 -2.151 2.879 1.00 98.38 191 ALA A C 1
ATOM 1540 O O . ALA A 1 191 ? -2.021 -1.005 2.419 1.00 98.38 191 ALA A O 1
ATOM 1541 N N . ALA A 1 192 ? -1.691 -3.215 2.165 1.00 98.25 192 ALA A N 1
ATOM 1542 C CA . ALA A 1 192 ? -1.128 -3.152 0.826 1.00 98.25 192 ALA A CA 1
ATOM 1543 C C . ALA A 1 192 ? -2.075 -3.743 -0.221 1.00 98.25 192 ALA A C 1
ATOM 1545 O O . ALA A 1 192 ? -2.721 -4.767 0.011 1.00 98.25 192 ALA A O 1
ATOM 1546 N N . VAL A 1 193 ? -2.124 -3.098 -1.388 1.00 98.50 193 VAL A N 1
ATOM 1547 C CA . VAL A 1 193 ? -2.772 -3.589 -2.607 1.00 98.50 193 VAL A CA 1
ATOM 1548 C C . VAL A 1 193 ? -1.869 -3.271 -3.791 1.00 98.50 193 VAL A C 1
ATOM 1550 O O . VAL A 1 193 ? -1.677 -2.101 -4.127 1.00 98.50 193 VAL A O 1
ATOM 1553 N N . TRP A 1 194 ? -1.358 -4.294 -4.465 1.00 98.50 194 TRP A N 1
ATOM 1554 C CA . TRP A 1 194 ? -0.473 -4.166 -5.616 1.00 98.50 194 TRP A CA 1
ATOM 1555 C C . TRP A 1 194 ? -1.014 -4.939 -6.811 1.00 98.50 194 TRP A C 1
ATOM 1557 O O . TRP A 1 194 ? -1.183 -6.150 -6.774 1.00 98.50 194 TRP A O 1
ATOM 1567 N N . LYS A 1 195 ? -1.244 -4.229 -7.907 1.00 98.31 195 LYS A N 1
ATOM 1568 C CA . LYS A 1 195 ? -1.494 -4.787 -9.230 1.00 98.31 195 LYS A CA 1
ATOM 1569 C C . LYS A 1 195 ? -0.155 -4.988 -9.928 1.00 98.31 195 LYS A C 1
ATOM 1571 O O . LYS A 1 195 ? 0.599 -4.027 -10.117 1.00 98.31 195 LYS A O 1
ATOM 1576 N N . LEU A 1 196 ? 0.121 -6.220 -10.325 1.00 98.19 196 LEU A N 1
ATOM 1577 C CA . LEU A 1 196 ? 1.298 -6.593 -11.091 1.00 98.19 196 LEU A CA 1
ATOM 1578 C C . LEU A 1 196 ? 0.956 -6.615 -12.579 1.00 98.19 196 LEU A C 1
ATOM 1580 O O . LEU A 1 196 ? -0.134 -7.026 -12.979 1.00 98.19 196 LEU A O 1
ATOM 1584 N N . TYR A 1 197 ? 1.890 -6.156 -13.402 1.00 98.50 197 TYR A N 1
ATOM 1585 C CA . TYR A 1 197 ? 1.722 -6.054 -14.845 1.00 98.50 197 TYR A CA 1
ATOM 1586 C C . TYR A 1 197 ? 2.908 -6.671 -15.572 1.00 98.50 197 TYR A C 1
ATOM 1588 O O . TYR A 1 197 ? 4.056 -6.438 -15.190 1.00 98.50 197 TYR A O 1
ATOM 1596 N N . THR A 1 198 ? 2.615 -7.351 -16.682 1.00 96.94 198 THR A N 1
ATOM 1597 C CA . THR A 1 198 ? 3.586 -7.646 -17.741 1.00 96.94 198 THR A CA 1
ATOM 1598 C C . THR A 1 198 ? 3.201 -6.848 -18.989 1.00 96.94 198 THR A C 1
ATOM 1600 O O . THR A 1 198 ? 2.119 -7.027 -19.550 1.00 96.94 198 THR A O 1
ATOM 1603 N N . GLY A 1 199 ? 4.054 -5.909 -19.401 1.00 94.06 199 GLY A N 1
ATOM 1604 C CA . GLY A 1 199 ? 3.705 -4.859 -20.355 1.00 94.06 199 GLY A CA 1
ATOM 1605 C C . GLY A 1 199 ? 2.565 -3.988 -19.813 1.00 94.06 199 GLY A C 1
ATOM 1606 O O . GLY A 1 199 ? 2.685 -3.361 -18.752 1.00 94.06 199 GLY A O 1
ATOM 1607 N N . ASP A 1 200 ? 1.445 -3.976 -20.536 1.00 92.75 200 ASP A N 1
ATOM 1608 C CA . ASP A 1 200 ? 0.202 -3.313 -20.117 1.00 92.75 200 ASP A CA 1
ATOM 1609 C C . ASP A 1 200 ? -0.896 -4.281 -19.655 1.00 92.75 200 ASP A C 1
ATOM 1611 O O . ASP A 1 200 ? -1.934 -3.839 -19.163 1.00 92.75 200 ASP A O 1
ATOM 1615 N N . GLY A 1 201 ? -0.655 -5.593 -19.726 1.00 96.62 201 GLY A N 1
ATOM 1616 C CA . GLY A 1 201 ? -1.563 -6.597 -19.181 1.00 96.62 201 GLY A CA 1
ATOM 1617 C C . GLY A 1 201 ? -1.384 -6.723 -17.673 1.00 96.62 201 GLY A C 1
ATOM 1618 O O . GLY A 1 201 ? -0.302 -7.084 -17.211 1.00 96.62 201 GLY A O 1
ATOM 1619 N N . MET A 1 202 ? -2.436 -6.431 -16.903 1.00 97.31 202 MET A N 1
ATOM 1620 C CA . MET A 1 202 ? -2.471 -6.777 -15.481 1.00 97.31 202 MET A CA 1
ATOM 1621 C C . MET A 1 202 ? -2.489 -8.302 -15.370 1.00 97.31 202 MET A C 1
ATOM 1623 O O . MET A 1 202 ? -3.324 -8.939 -16.008 1.00 97.31 202 MET A O 1
ATOM 1627 N N . THR A 1 203 ? -1.573 -8.886 -14.606 1.00 97.62 203 THR A N 1
ATOM 1628 C CA . THR A 1 203 ? -1.487 -10.344 -14.446 1.00 97.62 203 THR A CA 1
ATOM 1629 C C . THR A 1 203 ? -2.109 -10.781 -13.135 1.00 97.62 203 THR A C 1
ATOM 1631 O O . THR A 1 203 ? -2.922 -11.711 -13.132 1.00 97.62 203 THR A O 1
ATOM 1634 N N . ASP A 1 204 ? -1.771 -10.067 -12.059 1.00 98.25 204 ASP A N 1
ATOM 1635 C CA . ASP A 1 204 ? -2.109 -10.424 -10.688 1.00 98.25 204 ASP A CA 1
ATOM 1636 C C . ASP A 1 204 ? -2.437 -9.187 -9.847 1.00 98.25 204 ASP A C 1
ATOM 1638 O O . ASP A 1 204 ? -1.949 -8.083 -10.101 1.00 98.25 204 ASP A O 1
ATOM 1642 N N . VAL A 1 205 ? -3.252 -9.386 -8.820 1.00 98.31 205 VAL A N 1
ATOM 1643 C CA . VAL A 1 205 ? -3.495 -8.446 -7.731 1.00 98.31 205 VAL A CA 1
ATOM 1644 C C . VAL A 1 205 ? -3.095 -9.137 -6.438 1.00 98.31 205 VAL A C 1
ATOM 1646 O O . VAL A 1 205 ? -3.628 -10.193 -6.111 1.00 98.31 205 VAL A O 1
ATOM 1649 N N . VAL A 1 206 ? -2.168 -8.525 -5.714 1.00 98.44 206 VAL A N 1
ATOM 1650 C CA . VAL A 1 206 ? -1.662 -8.972 -4.418 1.00 98.44 206 VAL A CA 1
ATOM 1651 C C . VAL A 1 206 ? -2.186 -8.020 -3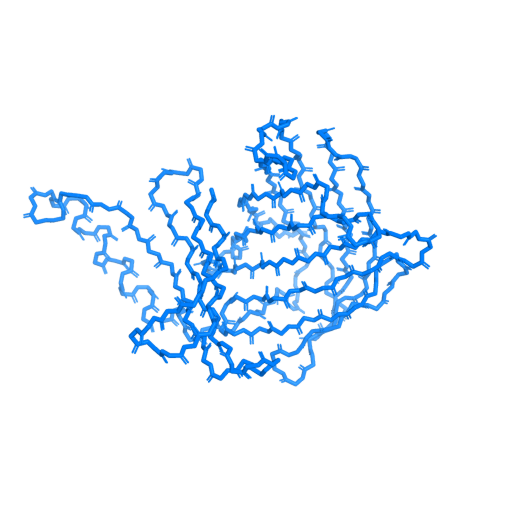.356 1.00 98.44 206 VAL A C 1
ATOM 1653 O O . VAL A 1 206 ? -1.993 -6.811 -3.483 1.00 98.44 206 VAL A O 1
ATOM 1656 N N . PHE A 1 207 ? -2.850 -8.517 -2.316 1.00 98.50 207 PHE A N 1
ATOM 1657 C CA . PHE A 1 207 ? -3.301 -7.651 -1.226 1.00 98.50 207 PHE A CA 1
ATOM 1658 C C . PHE A 1 207 ? -3.332 -8.344 0.132 1.00 98.50 207 PHE A C 1
ATOM 1660 O O . PHE A 1 207 ? -3.616 -9.532 0.241 1.00 98.50 207 PHE A O 1
ATOM 1667 N N . GLY A 1 208 ? -3.091 -7.565 1.180 1.00 98.00 208 GLY A N 1
ATOM 1668 C CA . GLY A 1 208 ? -3.041 -8.048 2.555 1.00 98.00 208 GLY A CA 1
ATOM 1669 C C . GLY A 1 208 ? -2.597 -6.955 3.519 1.00 98.00 208 GLY A C 1
ATOM 1670 O O . GLY A 1 208 ? -2.569 -5.774 3.159 1.00 98.00 208 GLY A O 1
ATOM 1671 N N . ALA A 1 209 ? -2.280 -7.354 4.747 1.00 98.12 209 ALA A N 1
ATOM 1672 C CA . ALA A 1 209 ? -1.705 -6.484 5.763 1.00 98.12 209 ALA A CA 1
ATOM 1673 C C . ALA A 1 209 ? -0.320 -7.002 6.156 1.00 98.12 209 ALA A C 1
ATOM 1675 O O . ALA A 1 209 ? -0.134 -8.209 6.302 1.00 98.12 209 ALA A O 1
ATOM 1676 N N . LEU A 1 210 ? 0.631 -6.088 6.333 1.00 98.62 210 LEU A N 1
ATOM 1677 C CA . LEU A 1 210 ? 1.981 -6.388 6.794 1.00 98.62 210 LEU A CA 1
ATOM 1678 C C . LEU A 1 210 ? 2.221 -5.732 8.147 1.00 98.62 210 LEU A C 1
ATOM 1680 O O . LEU A 1 210 ? 1.911 -4.555 8.340 1.00 98.62 210 LEU A O 1
ATOM 1684 N N . THR A 1 211 ? 2.820 -6.479 9.060 1.00 98.31 211 THR A N 1
ATOM 1685 C CA . THR A 1 211 ? 3.180 -6.000 10.392 1.00 98.31 211 THR A CA 1
ATOM 1686 C C . THR A 1 211 ? 4.624 -5.530 10.391 1.00 98.31 211 THR A C 1
ATOM 1688 O O . THR A 1 211 ? 5.504 -6.213 9.868 1.00 98.31 211 THR A O 1
ATOM 1691 N N . TRP A 1 212 ? 4.870 -4.368 10.986 1.00 98.31 212 TRP A N 1
ATOM 1692 C CA . TRP A 1 212 ? 6.212 -3.840 11.186 1.00 98.31 212 TRP A CA 1
ATOM 1693 C C . TRP A 1 212 ? 6.897 -4.503 12.382 1.00 98.31 212 TRP A C 1
ATOM 1695 O O . TRP A 1 212 ? 6.325 -4.617 13.464 1.00 98.31 212 TRP A O 1
ATOM 1705 N N . SER A 1 213 ? 8.153 -4.893 12.199 1.00 98.19 213 SER A N 1
ATOM 1706 C CA . SER A 1 213 ? 9.045 -5.366 13.252 1.00 98.19 213 SER A CA 1
ATOM 1707 C C . SER A 1 213 ? 10.335 -4.548 13.205 1.00 98.19 213 SER A C 1
ATOM 1709 O O . SER A 1 213 ? 11.102 -4.689 12.251 1.00 98.19 213 SER A O 1
ATOM 1711 N N . PRO A 1 214 ? 10.590 -3.665 14.186 1.00 97.44 214 PRO A N 1
ATOM 1712 C CA . PRO A 1 214 ? 11.810 -2.876 14.201 1.00 97.44 214 PRO A CA 1
ATOM 1713 C C . PRO A 1 214 ? 13.018 -3.747 14.564 1.00 97.44 214 PRO A C 1
ATOM 1715 O O . PRO A 1 214 ? 12.892 -4.682 15.355 1.00 97.44 214 PRO A O 1
ATOM 1718 N N . ASP A 1 215 ? 14.200 -3.379 14.074 1.00 96.00 215 ASP A N 1
ATOM 1719 C CA . ASP A 1 215 ? 15.440 -4.060 14.457 1.00 96.00 215 ASP A CA 1
ATOM 1720 C C . ASP A 1 215 ? 15.687 -3.988 15.965 1.00 96.00 215 ASP A C 1
ATOM 1722 O O . ASP A 1 215 ? 15.278 -3.038 16.647 1.00 96.00 215 ASP A O 1
ATOM 1726 N N . THR A 1 216 ? 16.369 -4.999 16.489 1.00 84.81 216 THR A N 1
ATOM 1727 C CA . THR A 1 216 ? 16.857 -5.012 17.872 1.00 84.81 216 THR A CA 1
ATOM 1728 C C . THR A 1 216 ? 18.053 -4.097 18.051 1.00 84.81 216 THR A C 1
ATOM 1730 O O . THR A 1 216 ? 19.008 -4.246 17.255 1.00 84.81 216 THR A O 1
#

Radius of gyration: 17.61 Å; chains: 1; bounding box: 47×36×45 Å

Secondary structure (DSSP, 8-state):
-EEEEEEETTTTEEEEEEEEE-TTSSEEEEEEEEEETTEEEEEEEEEEE--S-TTT-HHHHHHHHHHHHHHHHHTT--S---SS--EEEEEEEEEEETTS-EEEEEEEEEEEEESSSSEEEEEEEEEESS-EEEEEEEEEETTTEEEEEEESEEEEEEEETTEEEEEEEESSSSEEEEEEEEE-STT--EEEEEEEEETTEEEEEEEEEEEEEE--